Protein AF-A0A6P0I608-F1 (afdb_monomer)

Solvent-accessible surface area (backbone atoms only — not comparable to full-atom values): 18504 Å² total; per-residue (Å²): 140,80,89,83,65,89,73,47,68,44,79,47,72,46,40,64,56,46,71,62,44,52,50,49,56,51,50,53,40,54,50,53,18,64,78,67,73,33,90,82,54,57,59,64,35,34,40,32,45,15,38,64,68,19,45,51,39,48,74,73,52,77,66,60,69,58,63,39,43,78,67,68,42,55,74,86,24,50,45,80,41,77,28,54,62,78,62,50,58,62,58,57,37,54,51,49,46,50,52,44,47,59,76,37,92,56,87,66,81,95,62,54,58,68,57,49,52,49,49,52,48,49,56,50,66,76,40,60,85,80,54,70,60,64,65,59,57,46,52,53,52,49,48,41,48,51,46,46,46,49,67,76,53,59,54,93,88,53,84,66,52,74,66,53,51,51,50,41,36,39,49,32,38,52,52,50,49,52,50,49,54,51,51,49,63,56,47,59,72,44,37,44,101,84,56,44,75,58,47,72,41,76,49,70,84,76,66,77,82,55,84,54,64,28,34,36,37,38,36,53,45,62,54,64,58,62,49,49,63,26,57,79,68,74,36,68,66,54,36,51,50,54,54,47,49,49,48,53,46,47,55,49,46,53,51,50,50,29,65,75,63,74,33,86,76,28,55,75,48,75,54,78,62,36,36,35,31,49,40,54,69,49,71,66,60,56,51,48,48,34,48,54,44,25,75,70,70,74,34,45,30,27,32,6,21,12,79,42,71,70,27,15,56,48,15,40,52,50,33,48,64,72,73,36,60,40,80,30,37,25,42,77,54,132

pLDDT: mean 72.8, std 17.32, range [24.8, 97.88]

Radius of gyration: 24.21 Å; Cα contacts (8 Å, |Δi|>4): 454; chains: 1; bounding box: 60×47×61 Å

Structure (mmCIF, N/CA/C/O backbone):
data_AF-A0A6P0I608-F1
#
_entry.id   AF-A0A6P0I608-F1
#
loop_
_atom_site.group_PDB
_atom_site.id
_atom_site.type_symbol
_atom_site.label_atom_id
_atom_site.label_alt_id
_atom_site.label_comp_id
_atom_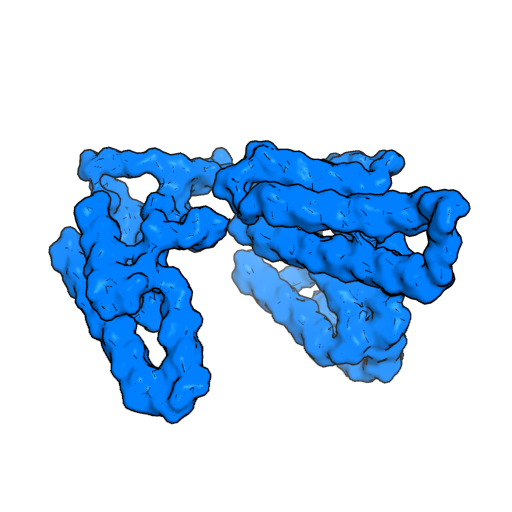site.label_asym_id
_atom_site.label_entity_id
_atom_site.label_seq_id
_atom_site.pdbx_PDB_ins_code
_atom_site.Cartn_x
_atom_site.Cartn_y
_atom_site.Cartn_z
_atom_site.occupancy
_atom_site.B_iso_or_equiv
_atom_site.auth_seq_id
_atom_site.auth_comp_id
_atom_site.auth_asym_id
_atom_site.auth_atom_id
_atom_site.pdbx_PDB_model_num
ATOM 1 N N . MET A 1 1 ? -30.698 -7.647 -21.474 1.00 40.22 1 MET A N 1
ATOM 2 C CA . MET A 1 1 ? -29.680 -8.344 -22.286 1.00 40.22 1 MET A CA 1
ATOM 3 C C . MET A 1 1 ? -28.868 -7.285 -23.012 1.00 40.22 1 MET A C 1
ATOM 5 O O . MET A 1 1 ? -29.417 -6.627 -23.881 1.00 40.22 1 MET A O 1
ATOM 9 N N . ASN A 1 2 ? -27.614 -7.055 -22.615 1.00 24.80 2 ASN A N 1
ATOM 10 C CA . ASN A 1 2 ? -26.633 -6.449 -23.512 1.00 24.80 2 ASN A CA 1
ATOM 11 C C . ASN A 1 2 ? -25.251 -7.025 -23.186 1.00 24.80 2 ASN A C 1
ATOM 13 O O . ASN A 1 2 ? -24.744 -6.886 -22.078 1.00 24.80 2 ASN A O 1
ATOM 17 N N . ILE A 1 3 ? -24.727 -7.778 -24.146 1.00 27.55 3 ILE A N 1
ATOM 18 C CA . ILE A 1 3 ? -23.617 -8.734 -24.034 1.00 27.55 3 ILE A CA 1
ATOM 19 C C . ILE A 1 3 ? -22.300 -8.037 -24.431 1.00 27.55 3 ILE A C 1
ATOM 21 O O . ILE A 1 3 ? -21.332 -8.668 -24.837 1.00 27.55 3 ILE A O 1
ATOM 25 N N . TYR A 1 4 ? -22.216 -6.715 -24.254 1.00 32.38 4 TYR A N 1
ATOM 26 C CA . TYR A 1 4 ? -20.963 -5.965 -24.383 1.00 32.38 4 TYR A CA 1
ATOM 27 C C . TYR A 1 4 ? -20.135 -6.083 -23.095 1.00 32.38 4 TYR A C 1
ATOM 29 O O . TYR A 1 4 ? -20.016 -5.181 -22.275 1.00 32.38 4 TYR A O 1
ATOM 37 N N . GLN A 1 5 ? -19.644 -7.313 -22.945 1.00 39.53 5 GLN A N 1
ATOM 38 C CA . GLN A 1 5 ? -18.495 -7.823 -22.205 1.00 39.53 5 GLN A CA 1
ATOM 39 C C . GLN A 1 5 ? -17.585 -6.776 -21.544 1.00 39.53 5 GLN A C 1
ATOM 41 O O . GLN A 1 5 ? -16.879 -6.030 -22.220 1.00 39.53 5 GLN A O 1
ATOM 46 N N . LYS A 1 6 ? -17.492 -6.862 -20.209 1.00 46.22 6 LYS A N 1
ATOM 47 C CA . LYS A 1 6 ? -16.345 -6.421 -19.400 1.00 46.22 6 LYS A CA 1
ATOM 48 C C . LYS A 1 6 ? -15.048 -6.944 -20.037 1.00 46.22 6 LYS A C 1
ATOM 50 O O . LYS A 1 6 ? -14.710 -8.114 -19.870 1.00 46.22 6 LYS A O 1
ATOM 55 N N . SER A 1 7 ? -14.353 -6.128 -20.828 1.00 50.75 7 SER A N 1
ATOM 56 C CA . SER A 1 7 ? -13.124 -6.559 -21.497 1.00 50.75 7 SER A CA 1
ATOM 57 C C . SER A 1 7 ? -11.924 -6.294 -20.598 1.00 50.75 7 SER A C 1
ATOM 59 O O . SER A 1 7 ? -11.357 -5.204 -20.617 1.00 50.75 7 SER A O 1
ATOM 61 N N . PHE A 1 8 ? -11.525 -7.293 -19.817 1.00 60.47 8 PHE A N 1
ATOM 62 C CA . PHE A 1 8 ? -10.266 -7.230 -19.086 1.00 60.47 8 PHE A CA 1
ATOM 63 C C . PHE A 1 8 ? -9.109 -7.388 -20.075 1.00 60.47 8 PHE A C 1
ATOM 65 O O . PHE A 1 8 ? -9.076 -8.347 -20.857 1.00 60.47 8 PHE A O 1
ATOM 72 N N . LYS A 1 9 ? -8.175 -6.435 -20.045 1.00 66.31 9 LYS A N 1
ATOM 73 C CA . LYS A 1 9 ? -6.897 -6.505 -20.754 1.00 66.31 9 LYS A CA 1
ATOM 74 C C . LYS A 1 9 ? -5.783 -6.639 -19.724 1.00 66.31 9 LYS A C 1
ATOM 76 O O . LYS A 1 9 ? -5.773 -5.898 -18.746 1.00 66.31 9 LYS A O 1
ATOM 81 N N . LEU A 1 10 ? -4.868 -7.575 -19.942 1.00 60.06 10 LEU A N 1
ATOM 82 C CA . LEU A 1 10 ? -3.669 -7.735 -19.123 1.00 60.06 10 LEU A CA 1
ATOM 83 C C . LEU A 1 10 ? -2.473 -7.176 -19.888 1.00 60.06 10 LEU A C 1
ATOM 85 O O . LEU A 1 10 ? -2.366 -7.388 -21.093 1.00 60.06 10 LEU A O 1
ATOM 89 N N . ILE A 1 11 ? -1.579 -6.477 -19.196 1.00 60.97 11 ILE A N 1
ATOM 90 C CA . ILE A 1 11 ? -0.338 -5.953 -19.768 1.00 60.97 11 ILE A CA 1
ATOM 91 C C . ILE A 1 11 ? 0.809 -6.436 -18.899 1.00 60.97 11 ILE A C 1
ATOM 93 O O . ILE A 1 11 ? 0.772 -6.267 -17.680 1.00 60.97 11 ILE A O 1
ATOM 97 N N . LEU A 1 12 ? 1.827 -7.022 -19.518 1.00 58.94 12 LEU A N 1
ATOM 98 C CA . LEU A 1 12 ? 3.027 -7.456 -18.818 1.00 58.94 12 LEU A CA 1
ATOM 99 C C . LEU A 1 12 ? 4.276 -7.333 -19.692 1.00 58.94 12 LEU A C 1
ATOM 101 O O . LEU A 1 12 ? 4.210 -7.331 -20.922 1.00 58.94 12 LEU A O 1
ATOM 105 N N . ALA A 1 13 ? 5.430 -7.259 -19.032 1.00 54.50 13 ALA A N 1
ATOM 106 C CA . ALA A 1 13 ? 6.712 -7.423 -19.700 1.00 54.50 13 ALA A CA 1
ATOM 107 C C . ALA A 1 13 ? 6.958 -8.892 -20.041 1.00 54.50 13 ALA A C 1
ATOM 109 O O . ALA A 1 13 ? 6.686 -9.793 -19.244 1.00 54.50 13 ALA A O 1
ATOM 110 N N . GLY A 1 14 ? 7.545 -9.099 -21.213 1.00 62.94 14 GLY A N 1
ATOM 111 C CA . GLY A 1 14 ? 8.200 -10.338 -21.574 1.00 62.94 14 GLY A CA 1
ATOM 112 C C . GLY A 1 14 ? 9.379 -10.612 -20.643 1.00 62.94 14 GLY A C 1
ATOM 113 O O . GLY A 1 14 ? 10.070 -9.698 -20.192 1.00 62.94 14 GLY A O 1
ATOM 114 N N . ASN A 1 15 ? 9.609 -11.887 -20.351 1.00 63.31 15 ASN A N 1
ATOM 115 C CA . ASN A 1 15 ? 10.751 -12.354 -19.573 1.00 63.31 15 ASN A CA 1
ATOM 116 C C . ASN A 1 15 ? 11.488 -13.444 -20.364 1.00 63.31 15 ASN A C 1
ATOM 118 O O . ASN A 1 15 ? 10.874 -14.127 -21.182 1.00 63.31 15 ASN A O 1
ATOM 122 N N . THR A 1 16 ? 12.793 -13.605 -20.160 1.00 67.12 16 THR A N 1
ATOM 123 C CA . THR A 1 16 ? 13.544 -14.767 -20.669 1.00 67.12 16 THR A CA 1
ATOM 124 C C . THR A 1 16 ? 13.294 -16.010 -19.807 1.00 67.12 16 THR A C 1
ATOM 126 O O . THR A 1 16 ? 13.392 -17.132 -20.296 1.00 67.12 16 THR A O 1
ATOM 129 N N . ASN A 1 17 ? 12.882 -15.830 -18.547 1.00 73.12 17 ASN A N 1
ATOM 130 C CA . ASN A 1 17 ? 12.341 -16.883 -17.692 1.00 73.12 17 ASN A CA 1
ATOM 131 C C . ASN A 1 17 ? 10.850 -17.114 -18.009 1.00 73.12 17 ASN A C 1
ATOM 133 O O . ASN A 1 17 ? 9.960 -16.488 -17.425 1.00 73.12 17 ASN A O 1
ATOM 137 N N . ILE A 1 18 ? 10.586 -18.016 -18.957 1.00 82.62 18 ILE A N 1
ATOM 138 C CA . ILE A 1 18 ? 9.234 -18.316 -19.451 1.00 82.62 18 ILE A CA 1
ATOM 139 C C . ILE A 1 18 ? 8.297 -18.855 -18.362 1.00 82.62 18 ILE A C 1
ATOM 141 O O . ILE A 1 18 ? 7.192 -18.321 -18.251 1.00 82.62 18 ILE A O 1
ATOM 145 N N . PRO A 1 19 ? 8.696 -19.813 -17.500 1.00 74.25 19 PRO A N 1
ATOM 146 C CA . PRO A 1 19 ? 7.838 -20.267 -16.405 1.00 74.25 19 PRO A CA 1
ATOM 147 C C . PRO A 1 19 ? 7.339 -19.129 -15.506 1.00 74.25 19 PRO A C 1
ATOM 149 O O . PRO A 1 19 ? 6.154 -19.079 -15.179 1.00 74.25 19 PRO A O 1
ATOM 152 N N . ALA A 1 20 ? 8.207 -18.175 -15.152 1.00 65.19 20 ALA A N 1
ATOM 153 C CA . ALA A 1 20 ? 7.821 -17.035 -14.319 1.00 65.19 20 ALA A CA 1
ATOM 154 C C . ALA A 1 20 ? 6.787 -16.131 -15.012 1.00 65.19 20 ALA A C 1
ATOM 156 O O . ALA A 1 20 ? 5.799 -15.729 -14.396 1.00 65.19 20 ALA A O 1
ATOM 157 N N . MET A 1 21 ? 6.981 -15.848 -16.302 1.00 75.56 21 MET A N 1
ATOM 158 C CA . MET A 1 21 ? 6.047 -15.047 -17.098 1.00 75.56 21 MET A CA 1
ATOM 159 C C . MET A 1 21 ? 4.672 -15.718 -17.216 1.00 75.56 21 MET A C 1
ATOM 161 O O . MET A 1 21 ? 3.644 -15.072 -17.029 1.00 75.56 21 MET A O 1
ATOM 165 N N . ILE A 1 22 ? 4.644 -17.024 -17.476 1.00 81.69 22 ILE A N 1
ATOM 166 C CA . ILE A 1 22 ? 3.405 -17.800 -17.606 1.00 81.69 22 ILE A CA 1
ATOM 167 C C . ILE A 1 22 ? 2.660 -17.875 -16.274 1.00 81.69 22 ILE A C 1
ATOM 169 O O . ILE A 1 22 ? 1.452 -17.638 -16.229 1.00 81.69 22 ILE A O 1
ATOM 173 N N . ASN A 1 23 ? 3.383 -18.099 -15.176 1.00 73.38 23 ASN A N 1
ATOM 174 C CA . ASN A 1 23 ? 2.807 -18.078 -13.836 1.00 73.38 23 ASN A CA 1
ATOM 175 C C . ASN A 1 23 ? 2.220 -16.708 -13.480 1.00 73.38 23 ASN A C 1
ATOM 177 O O . ASN A 1 23 ? 1.189 -16.655 -12.815 1.00 73.38 23 ASN A O 1
ATOM 181 N N . ALA A 1 24 ? 2.809 -15.606 -13.953 1.00 67.81 24 ALA A N 1
ATOM 182 C CA . ALA A 1 24 ? 2.242 -14.274 -13.754 1.00 67.81 24 ALA A CA 1
ATOM 183 C C . ALA A 1 24 ? 0.897 -14.100 -14.484 1.00 67.81 24 ALA A C 1
ATOM 185 O O . ALA A 1 24 ? -0.051 -13.573 -13.901 1.00 67.81 24 ALA A O 1
ATOM 186 N N . ILE A 1 25 ? 0.775 -14.590 -15.725 1.00 77.00 25 ILE A N 1
ATOM 187 C CA . ILE A 1 25 ? -0.488 -14.553 -16.488 1.00 77.00 25 ILE A CA 1
ATOM 188 C C . ILE A 1 25 ? -1.558 -15.419 -15.803 1.00 77.00 25 ILE A C 1
ATOM 190 O O . ILE A 1 25 ? -2.704 -14.989 -15.636 1.00 77.00 25 ILE A O 1
ATOM 194 N N . ILE A 1 26 ? -1.187 -16.629 -15.373 1.00 79.44 26 ILE A N 1
ATOM 195 C CA . ILE A 1 26 ? -2.082 -17.545 -14.652 1.00 79.44 26 ILE A CA 1
ATOM 196 C C . ILE A 1 26 ? -2.523 -16.920 -13.325 1.00 79.44 26 ILE A C 1
ATOM 198 O O . ILE A 1 26 ? -3.720 -16.857 -13.047 1.00 79.44 26 ILE A O 1
ATOM 202 N N . GLY A 1 27 ? -1.582 -16.399 -12.537 1.00 69.38 27 GLY A N 1
ATOM 203 C CA . GLY A 1 27 ? -1.850 -15.758 -11.252 1.00 69.38 27 GLY A CA 1
ATOM 204 C C . GLY A 1 27 ? -2.790 -14.563 -11.386 1.00 69.38 27 GLY A C 1
ATOM 205 O O . GLY A 1 27 ? -3.783 -14.483 -10.666 1.00 69.38 27 GLY A O 1
ATOM 206 N N . ALA A 1 28 ? -2.550 -13.689 -12.368 1.00 68.12 28 ALA A N 1
ATOM 207 C CA . ALA A 1 28 ? -3.442 -12.570 -12.670 1.00 68.12 28 ALA A CA 1
ATOM 208 C C . ALA A 1 28 ? -4.854 -13.041 -13.062 1.00 68.12 28 ALA A C 1
ATOM 210 O O . ALA A 1 28 ? -5.846 -12.436 -12.660 1.00 68.12 28 ALA A O 1
ATOM 211 N N . THR A 1 29 ? -4.959 -14.143 -13.812 1.00 77.12 29 THR A N 1
ATOM 212 C CA . THR A 1 29 ? -6.249 -14.721 -14.218 1.00 77.12 29 THR A CA 1
ATOM 213 C C . THR A 1 29 ? -7.006 -15.288 -13.018 1.00 77.12 29 THR A C 1
ATOM 215 O O . THR A 1 29 ? -8.191 -15.008 -12.856 1.00 77.12 29 THR A O 1
ATOM 218 N N . ILE A 1 30 ? -6.335 -16.047 -12.145 1.00 75.44 30 ILE A N 1
ATOM 219 C CA . ILE A 1 30 ? -6.932 -16.592 -10.916 1.00 75.44 30 ILE A CA 1
ATOM 220 C C . ILE A 1 30 ? -7.409 -15.457 -10.008 1.00 75.44 30 ILE A C 1
ATOM 222 O O . ILE A 1 30 ? -8.543 -15.491 -9.532 1.00 75.44 30 ILE A O 1
ATOM 226 N N . GLN A 1 31 ? -6.578 -14.430 -9.816 1.00 71.69 31 GLN A N 1
ATOM 227 C CA . GLN A 1 31 ? -6.938 -13.275 -9.000 1.00 71.69 31 GLN A CA 1
ATOM 228 C C . GLN A 1 31 ? -8.181 -12.570 -9.557 1.00 71.69 31 GLN A C 1
ATOM 230 O O . GLN A 1 31 ? -9.147 -12.368 -8.828 1.00 71.69 31 GLN A O 1
ATOM 235 N N . ALA A 1 32 ? -8.222 -12.306 -10.866 1.00 68.12 32 ALA A N 1
ATOM 236 C CA . ALA A 1 32 ? -9.371 -11.665 -11.499 1.00 68.12 32 ALA A CA 1
ATOM 237 C C . ALA A 1 32 ? -10.666 -12.494 -11.368 1.00 68.12 32 ALA A C 1
ATOM 239 O O . ALA A 1 32 ? -11.748 -11.935 -11.174 1.00 68.12 32 ALA A O 1
ATOM 240 N N . ARG A 1 33 ? -10.585 -13.831 -11.434 1.00 83.31 33 ARG A N 1
ATOM 241 C CA . ARG A 1 33 ? -11.735 -14.724 -11.188 1.00 83.31 33 ARG A CA 1
ATOM 242 C C . ARG A 1 33 ? -12.240 -14.625 -9.756 1.00 83.31 33 ARG A C 1
ATOM 244 O O . ARG A 1 33 ? -13.451 -14.565 -9.550 1.00 83.31 33 ARG A O 1
ATOM 251 N N . ASN A 1 34 ? -11.323 -14.588 -8.790 1.00 69.88 34 ASN A N 1
ATOM 252 C CA . ASN A 1 34 ? -11.654 -14.458 -7.373 1.00 69.88 34 ASN A CA 1
ATOM 253 C C . ASN A 1 34 ? -12.326 -13.111 -7.086 1.00 69.88 34 ASN A C 1
ATOM 255 O O . ASN A 1 34 ? -13.400 -13.081 -6.485 1.00 69.88 34 ASN A O 1
ATOM 259 N N . ASP A 1 35 ? -11.752 -12.019 -7.594 1.00 68.69 35 ASP A N 1
ATOM 260 C CA . ASP A 1 35 ? -12.258 -10.658 -7.384 1.00 68.69 35 ASP A CA 1
ATOM 261 C C . ASP A 1 35 ? -13.659 -10.469 -7.981 1.00 68.69 35 ASP A C 1
ATOM 263 O O . ASP A 1 35 ? -14.520 -9.807 -7.401 1.00 68.69 35 ASP A O 1
ATOM 267 N N . THR A 1 36 ? -13.919 -11.092 -9.133 1.00 70.75 36 THR A N 1
ATOM 268 C CA . THR A 1 36 ? -15.195 -10.961 -9.856 1.00 70.75 36 THR A CA 1
ATOM 269 C C . THR A 1 36 ? -16.213 -12.055 -9.540 1.00 70.75 36 THR A C 1
ATOM 271 O O . THR A 1 36 ? -17.349 -11.974 -10.012 1.00 70.75 36 THR A O 1
ATOM 274 N N . LYS A 1 37 ? -15.826 -13.078 -8.767 1.00 79.19 37 LYS A N 1
ATOM 275 C CA . LYS A 1 37 ? -16.604 -14.308 -8.529 1.00 79.19 37 LYS A CA 1
ATOM 276 C C . LYS A 1 37 ? -17.073 -14.987 -9.824 1.00 79.19 37 LYS A C 1
ATOM 278 O O . LYS A 1 37 ? -18.149 -15.580 -9.866 1.00 79.19 37 LYS A O 1
ATOM 283 N N . ASN A 1 38 ? -16.275 -14.892 -10.885 1.00 78.25 38 ASN A N 1
ATOM 284 C CA . ASN A 1 38 ? -16.560 -15.507 -12.177 1.00 78.25 38 ASN A CA 1
ATOM 285 C C . ASN A 1 38 ? -15.437 -16.481 -12.539 1.00 78.25 38 ASN A C 1
ATOM 287 O O . ASN A 1 38 ? -14.373 -16.063 -12.983 1.00 78.25 38 ASN A O 1
ATOM 291 N N . SER A 1 39 ? -15.691 -17.781 -12.385 1.00 80.81 39 SER A N 1
ATOM 292 C CA . SER A 1 39 ? -14.724 -18.855 -12.651 1.00 80.81 39 SER A CA 1
ATOM 293 C C . SER A 1 39 ? -14.308 -18.982 -14.117 1.00 80.81 39 SER A C 1
ATOM 295 O O . SER A 1 39 ? -13.258 -19.553 -14.401 1.00 80.81 39 SER A 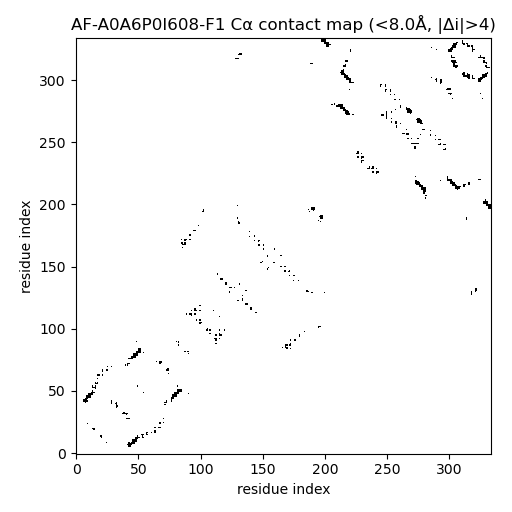O 1
ATOM 297 N N . ASP A 1 40 ? -15.105 -18.450 -15.044 1.00 79.81 40 ASP A N 1
ATOM 298 C CA . ASP A 1 40 ? -14.854 -18.520 -16.486 1.00 79.81 40 ASP A CA 1
ATOM 299 C C . ASP A 1 40 ? -14.227 -17.241 -17.043 1.00 79.81 40 ASP A C 1
ATOM 301 O O . ASP A 1 40 ? -13.981 -17.133 -18.246 1.00 79.81 40 ASP A O 1
ATOM 305 N N . LEU A 1 41 ? -13.937 -16.264 -16.179 1.00 79.50 41 LEU A N 1
ATOM 306 C CA . LEU A 1 41 ? -13.309 -15.027 -16.602 1.00 79.50 41 LEU A CA 1
ATOM 307 C C . LEU A 1 41 ? -11.914 -15.300 -17.182 1.00 79.50 41 LEU A C 1
ATOM 309 O O . LEU A 1 41 ? -11.109 -16.048 -16.619 1.00 79.50 41 LEU A O 1
ATOM 313 N N . THR A 1 42 ? -11.651 -14.684 -18.330 1.00 76.75 42 THR A N 1
ATOM 314 C CA . THR A 1 42 ? -10.368 -14.702 -19.030 1.00 76.75 42 THR A CA 1
ATOM 315 C C . THR A 1 42 ? -10.117 -13.321 -19.626 1.00 76.75 42 THR A C 1
ATOM 317 O O . THR A 1 42 ? -11.059 -12.560 -19.879 1.00 76.75 42 THR A O 1
ATOM 320 N N . PHE A 1 43 ? -8.851 -12.974 -19.832 1.00 73.69 43 PHE A N 1
ATOM 321 C CA . PHE A 1 43 ? -8.494 -11.716 -20.472 1.00 73.69 43 PHE A CA 1
ATOM 322 C C . PHE A 1 43 ? -8.806 -11.795 -21.966 1.00 73.69 43 PHE A C 1
ATOM 324 O O . PHE A 1 43 ? -8.426 -12.746 -22.651 1.00 73.69 43 PHE A O 1
ATOM 331 N N . ARG A 1 44 ? -9.482 -10.769 -22.492 1.00 71.25 44 ARG A N 1
ATOM 332 C CA . ARG A 1 44 ? -9.775 -10.682 -23.930 1.00 71.25 44 ARG A CA 1
ATOM 333 C C . ARG A 1 44 ? -8.493 -10.482 -24.735 1.00 71.25 44 ARG A C 1
ATOM 335 O O . ARG A 1 44 ? -8.384 -10.990 -25.844 1.00 71.25 44 ARG A O 1
ATOM 342 N N . GLN A 1 45 ? -7.556 -9.722 -24.173 1.00 72.25 45 GLN A N 1
ATOM 343 C CA . GLN A 1 45 ? -6.224 -9.497 -24.721 1.00 72.25 45 GLN A CA 1
ATOM 344 C C . GLN A 1 45 ? -5.205 -9.493 -23.583 1.00 72.25 45 GLN A C 1
ATOM 346 O O . GLN A 1 45 ? -5.419 -8.859 -22.549 1.00 72.25 45 GLN A O 1
ATOM 351 N N . VAL A 1 46 ? -4.093 -10.183 -23.791 1.00 74.00 46 VAL A N 1
ATOM 352 C CA . VAL A 1 46 ? -2.916 -10.161 -22.929 1.00 74.00 46 VAL A CA 1
ATOM 353 C C . VAL A 1 46 ? -1.778 -9.596 -23.764 1.00 74.00 46 VAL A C 1
ATOM 355 O O . VAL A 1 46 ? -1.246 -10.272 -24.639 1.00 74.00 46 VAL A O 1
ATOM 358 N N . HIS A 1 47 ? -1.440 -8.337 -23.533 1.00 70.44 47 HIS A N 1
ATOM 359 C CA . HIS A 1 47 ? -0.364 -7.651 -24.229 1.00 70.44 47 HIS A CA 1
ATOM 360 C C . HIS A 1 47 ? 0.965 -7.966 -23.543 1.00 70.44 47 HIS A C 1
ATOM 362 O O . HIS A 1 47 ? 1.163 -7.610 -22.378 1.00 70.44 47 HIS A O 1
ATOM 368 N N . ILE A 1 48 ? 1.864 -8.638 -24.263 1.00 69.38 48 ILE A N 1
ATOM 369 C CA . ILE A 1 48 ? 3.182 -9.034 -23.761 1.00 69.38 48 ILE A CA 1
ATOM 370 C C . ILE A 1 48 ? 4.253 -8.286 -24.543 1.00 69.38 48 ILE A C 1
ATOM 372 O O . ILE A 1 48 ? 4.390 -8.474 -25.751 1.00 69.38 48 ILE A O 1
ATOM 376 N N . PHE A 1 49 ? 5.019 -7.449 -23.849 1.00 62.31 49 PHE A N 1
ATOM 377 C CA . PHE A 1 49 ? 6.074 -6.636 -24.452 1.00 62.31 49 PHE A CA 1
ATOM 378 C C . PHE A 1 49 ? 7.422 -7.341 -24.350 1.00 62.31 49 PHE A C 1
ATOM 380 O O . PHE A 1 49 ? 8.035 -7.376 -23.285 1.00 62.31 49 PHE A O 1
ATOM 387 N N . HIS A 1 50 ? 7.879 -7.922 -25.453 1.00 65.44 50 HIS A N 1
ATOM 388 C CA . HIS A 1 50 ? 9.103 -8.709 -25.522 1.00 65.44 50 HIS A CA 1
ATOM 389 C C . HIS A 1 50 ? 10.295 -7.882 -26.019 1.00 65.44 50 HIS A C 1
ATOM 391 O O . HIS A 1 50 ? 10.170 -7.125 -26.982 1.00 65.44 50 HIS A O 1
ATOM 397 N N . SER A 1 51 ? 11.472 -8.124 -25.429 1.00 60.69 51 SER A N 1
ATOM 398 C CA . SER A 1 51 ? 12.737 -8.005 -26.166 1.00 60.69 51 SER A CA 1
ATOM 399 C C . SER A 1 51 ? 12.841 -9.124 -27.204 1.00 60.69 51 SER A C 1
ATOM 401 O O . SER A 1 51 ? 12.217 -10.173 -27.029 1.00 60.69 51 SER A O 1
ATOM 403 N N . GLU A 1 52 ? 13.673 -8.967 -28.237 1.00 64.50 52 GLU A N 1
ATOM 404 C CA . GLU A 1 52 ? 13.934 -10.059 -29.194 1.00 64.50 52 GLU A CA 1
ATOM 405 C C . GLU A 1 52 ? 14.368 -11.347 -28.474 1.00 64.50 52 GLU A C 1
ATOM 407 O O . GLU A 1 52 ? 13.830 -12.419 -28.740 1.00 64.50 52 GLU A O 1
ATOM 412 N N . GLN A 1 53 ? 15.239 -11.224 -27.467 1.00 64.38 53 GLN A N 1
ATOM 413 C CA . GLN A 1 53 ? 15.694 -12.343 -26.634 1.00 64.38 53 GLN A CA 1
ATOM 414 C C . GLN A 1 53 ? 14.556 -12.990 -25.828 1.00 64.38 53 GLN A C 1
ATOM 416 O O . GLN A 1 53 ? 14.504 -14.211 -25.704 1.00 64.38 53 GLN A O 1
ATOM 421 N N . SER A 1 54 ? 13.629 -12.197 -25.280 1.00 72.75 54 SER A N 1
ATOM 422 C CA . SER A 1 54 ? 12.477 -12.717 -24.532 1.00 72.75 54 SER A CA 1
ATOM 423 C C . SER A 1 54 ? 11.478 -13.420 -25.444 1.00 72.75 54 SER A C 1
ATOM 425 O O . SER A 1 54 ? 10.955 -14.468 -25.064 1.00 72.75 54 SER A O 1
ATOM 427 N N . LEU A 1 55 ? 11.216 -12.883 -26.641 1.00 80.69 55 LEU A N 1
ATOM 428 C CA . LEU A 1 55 ? 10.359 -13.577 -27.598 1.00 80.69 55 LEU A CA 1
ATOM 429 C C . LEU A 1 55 ? 11.028 -14.874 -28.055 1.00 80.69 55 LEU A C 1
ATOM 431 O O . LEU A 1 55 ? 10.370 -15.907 -28.091 1.00 80.69 55 LEU A O 1
ATOM 435 N N . GLN A 1 56 ? 12.327 -14.839 -28.357 1.00 80.25 56 GLN A N 1
ATOM 436 C CA . GLN A 1 56 ? 13.076 -16.026 -28.757 1.00 80.25 56 GLN A CA 1
ATOM 437 C C . GLN A 1 56 ? 13.064 -17.101 -27.664 1.00 80.25 56 GLN A C 1
ATOM 439 O O . GLN A 1 56 ? 12.854 -18.276 -27.957 1.00 80.25 56 GLN A O 1
ATOM 444 N N . ALA A 1 57 ? 13.226 -16.718 -26.396 1.00 78.75 57 ALA A N 1
ATOM 445 C CA . ALA A 1 57 ? 13.076 -17.631 -25.266 1.00 78.75 57 ALA A CA 1
ATOM 446 C C . ALA A 1 57 ? 11.660 -18.234 -25.193 1.00 78.75 57 ALA A C 1
ATOM 448 O O . ALA A 1 57 ? 11.510 -19.420 -24.912 1.00 78.75 57 ALA A O 1
ATOM 449 N N . LEU A 1 58 ? 10.613 -17.452 -25.484 1.00 84.56 58 LEU A N 1
ATOM 450 C CA . LEU A 1 58 ? 9.231 -17.940 -25.484 1.00 84.56 58 LEU A CA 1
ATOM 451 C C . LEU A 1 58 ? 8.956 -18.905 -26.642 1.00 84.56 58 LEU A C 1
ATOM 453 O O . LEU A 1 58 ? 8.316 -19.935 -26.439 1.00 84.56 58 LEU A O 1
ATOM 457 N N . THR A 1 59 ? 9.431 -18.589 -27.848 1.00 85.38 59 THR A N 1
ATOM 458 C CA . THR A 1 59 ? 9.211 -19.418 -29.042 1.00 85.38 59 THR A CA 1
ATOM 459 C C . THR A 1 59 ? 10.010 -20.716 -29.005 1.00 85.38 59 THR A C 1
ATOM 461 O O . THR A 1 59 ? 9.577 -21.707 -29.585 1.00 85.38 59 THR A O 1
ATOM 464 N N . THR A 1 60 ? 11.146 -20.733 -28.306 1.00 85.69 60 THR A N 1
ATOM 465 C CA . THR A 1 60 ? 11.959 -21.943 -28.099 1.00 85.69 60 THR A CA 1
ATOM 466 C C . THR A 1 60 ? 11.520 -22.770 -26.890 1.00 85.69 60 THR A C 1
ATOM 468 O O . THR A 1 60 ? 11.895 -23.936 -26.776 1.00 85.69 60 THR A O 1
ATOM 471 N N . SER A 1 61 ? 10.711 -22.202 -25.993 1.00 84.56 61 SER A N 1
ATOM 472 C CA . SER A 1 61 ? 10.181 -22.903 -24.828 1.00 84.56 61 SER A CA 1
ATOM 473 C C . SER A 1 61 ? 8.996 -23.794 -25.202 1.00 84.56 61 SER A C 1
ATOM 475 O O . SER A 1 61 ? 8.092 -23.395 -25.935 1.00 84.56 61 SER A O 1
ATOM 477 N N . VAL A 1 62 ? 8.977 -25.007 -24.650 1.00 85.44 62 VAL A N 1
ATOM 478 C CA . VAL A 1 62 ? 7.902 -25.989 -24.833 1.00 85.44 62 VAL A CA 1
ATOM 479 C C . VAL A 1 62 ? 6.965 -26.022 -23.623 1.00 85.44 62 VAL A C 1
ATOM 481 O O . VAL A 1 62 ? 7.358 -25.700 -22.505 1.00 85.44 62 VAL A O 1
ATOM 484 N N . GLY A 1 63 ? 5.708 -26.415 -23.841 1.00 82.31 63 GLY A N 1
ATOM 485 C CA . GLY A 1 63 ? 4.740 -26.696 -22.770 1.00 82.31 63 GLY A CA 1
ATOM 486 C C . GLY A 1 63 ? 4.004 -25.484 -22.183 1.00 82.31 63 GLY A C 1
ATOM 487 O O . GLY A 1 63 ? 2.978 -25.652 -21.528 1.00 82.31 63 GLY A O 1
ATOM 488 N N . TRP A 1 64 ? 4.440 -24.249 -22.451 1.00 85.88 64 TRP A N 1
ATOM 489 C CA . TRP A 1 64 ? 3.761 -23.061 -21.912 1.00 85.88 64 TRP A CA 1
ATOM 490 C C . TRP A 1 64 ? 2.341 -22.861 -22.462 1.00 85.88 64 TRP A C 1
ATOM 492 O O . TRP A 1 64 ? 1.468 -22.375 -21.745 1.00 85.88 64 TRP A O 1
ATOM 502 N N . GLN A 1 65 ? 2.097 -23.252 -23.717 1.00 86.19 65 GLN A N 1
ATOM 503 C CA . GLN A 1 65 ? 0.778 -23.164 -24.353 1.00 86.19 65 GLN A CA 1
ATOM 504 C C . GLN A 1 65 ? -0.230 -24.096 -23.675 1.00 86.19 65 GLN A C 1
ATOM 506 O O . GLN A 1 65 ? -1.363 -23.702 -23.407 1.00 86.19 65 GLN A O 1
ATOM 511 N N . GLU A 1 66 ? 0.207 -25.310 -23.341 1.00 87.00 66 GLU A N 1
ATOM 512 C CA . GLU A 1 66 ? -0.592 -26.270 -22.584 1.00 87.00 66 GLU A CA 1
ATOM 513 C C . GLU A 1 66 ? -0.885 -25.726 -21.180 1.00 87.00 66 GLU A C 1
ATOM 515 O O . GLU A 1 66 ? -2.043 -25.691 -20.756 1.00 87.00 66 GLU A O 1
ATOM 520 N N . ALA A 1 67 ? 0.135 -25.178 -20.508 1.00 85.75 67 ALA A N 1
ATOM 521 C CA . ALA A 1 67 ? -0.003 -24.596 -19.178 1.00 85.75 67 ALA A CA 1
ATOM 522 C C . ALA A 1 67 ? -1.069 -23.489 -19.115 1.00 85.75 67 ALA A C 1
ATOM 524 O O . ALA A 1 67 ? -1.897 -23.507 -18.208 1.00 85.75 67 ALA A O 1
ATOM 525 N N . ILE A 1 68 ? -1.106 -22.557 -20.075 1.00 85.44 68 ILE A N 1
ATOM 526 C CA . ILE A 1 68 ? -2.131 -21.495 -20.101 1.00 85.44 68 ILE A CA 1
ATOM 527 C C . ILE A 1 68 ? -3.509 -22.012 -20.547 1.00 85.44 68 ILE A C 1
ATOM 529 O O . ILE A 1 68 ? -4.537 -21.524 -20.067 1.00 85.44 68 ILE A O 1
ATOM 533 N N . SER A 1 69 ? -3.551 -23.038 -21.404 1.00 85.62 69 SER A N 1
ATOM 534 C CA . SER A 1 69 ? -4.805 -23.633 -21.882 1.00 85.62 69 SER A CA 1
ATOM 535 C C . SER A 1 69 ? -5.596 -24.309 -20.759 1.00 85.62 69 SER A C 1
ATOM 537 O O . SER A 1 69 ? -6.820 -24.172 -20.709 1.00 85.62 69 SER A O 1
ATOM 539 N N . ASN A 1 70 ? -4.901 -24.907 -19.782 1.00 87.81 70 ASN A N 1
ATOM 540 C CA . ASN A 1 70 ? -5.502 -25.476 -18.569 1.00 87.81 70 ASN A CA 1
ATOM 541 C C . ASN A 1 70 ? -6.301 -24.440 -17.763 1.00 87.81 70 ASN A C 1
ATOM 543 O O . ASN A 1 70 ? -7.221 -24.787 -17.024 1.00 87.81 70 ASN A O 1
ATOM 547 N N . TYR A 1 71 ? -5.998 -23.155 -17.947 1.00 84.94 71 TYR A N 1
ATOM 548 C CA . TYR A 1 71 ? -6.706 -22.044 -17.324 1.00 84.94 71 TYR A CA 1
ATOM 549 C C . TYR A 1 71 ? -7.663 -21.329 -18.283 1.00 84.94 71 TYR A C 1
ATOM 551 O O . TYR A 1 71 ? -8.112 -20.233 -17.962 1.00 84.94 71 TYR A O 1
ATOM 559 N N . LYS A 1 72 ? -8.034 -21.920 -19.428 1.00 84.19 72 LYS A N 1
ATOM 560 C CA . LYS A 1 72 ? -8.903 -21.302 -20.455 1.00 84.19 72 LYS A CA 1
ATOM 561 C C . LYS A 1 72 ? -8.362 -19.956 -20.972 1.00 84.19 72 LYS A C 1
ATOM 563 O O . LYS A 1 72 ? -9.126 -19.047 -21.309 1.00 84.19 72 LYS A O 1
ATOM 568 N N . ILE A 1 73 ? -7.039 -19.803 -20.995 1.00 81.94 73 ILE A N 1
ATOM 569 C CA . ILE A 1 73 ? -6.362 -18.660 -21.608 1.00 81.94 73 ILE A CA 1
ATOM 570 C C . ILE A 1 73 ? -5.928 -19.112 -22.998 1.00 81.94 73 ILE A C 1
ATOM 572 O O . ILE A 1 73 ? -5.111 -20.021 -23.142 1.00 81.94 73 ILE A O 1
ATOM 576 N N . TYR A 1 74 ? -6.503 -18.500 -24.026 1.00 80.88 74 TYR A N 1
ATOM 577 C CA . TYR A 1 74 ? -6.210 -18.866 -25.405 1.00 80.88 74 TYR A CA 1
ATOM 578 C C . TYR A 1 74 ? -4.932 -18.175 -25.872 1.00 80.88 74 TYR A C 1
ATOM 580 O O . TYR A 1 74 ? -4.745 -16.982 -25.635 1.00 80.88 74 TYR A O 1
ATOM 588 N N . SER A 1 75 ? -4.074 -18.899 -26.589 1.00 72.25 75 SER A N 1
ATOM 589 C CA . SER A 1 75 ? -2.878 -18.323 -27.216 1.00 72.25 75 SER A CA 1
ATOM 590 C C . SER A 1 75 ? -3.229 -17.184 -28.178 1.00 72.25 75 SER A C 1
ATOM 592 O O . SER A 1 75 ? -2.500 -16.205 -28.260 1.00 72.25 75 SER A O 1
ATOM 594 N N . THR A 1 76 ? -4.395 -17.252 -28.827 1.00 74.06 76 THR A N 1
ATOM 595 C CA . THR A 1 76 ? -4.943 -16.185 -29.682 1.00 74.06 76 THR A CA 1
ATOM 596 C C . THR A 1 76 ? -5.313 -14.911 -28.923 1.00 74.06 76 THR A C 1
ATOM 598 O O . THR A 1 76 ? -5.490 -13.865 -29.540 1.00 74.06 76 THR A O 1
ATOM 601 N N . SER A 1 77 ? -5.459 -14.982 -27.597 1.00 70.12 77 SER A N 1
ATOM 602 C CA . SER A 1 77 ? -5.652 -13.807 -26.744 1.00 70.12 77 SER A CA 1
ATOM 603 C C . SER A 1 77 ? -4.327 -13.123 -26.404 1.00 70.12 77 SER A C 1
ATOM 605 O O . SER A 1 77 ? -4.349 -12.007 -25.886 1.00 70.12 77 SER A O 1
ATOM 607 N N . LEU A 1 78 ? -3.181 -13.763 -26.660 1.00 78.56 78 LEU A N 1
ATOM 608 C CA . LEU A 1 78 ? -1.871 -13.165 -26.439 1.00 78.56 78 LEU A CA 1
ATOM 609 C C . LEU A 1 78 ? -1.504 -12.285 -27.633 1.00 78.56 78 LEU A C 1
ATOM 611 O O . LEU A 1 78 ? -1.460 -12.731 -28.777 1.00 78.56 78 LEU A O 1
ATOM 615 N N . VAL A 1 79 ? -1.225 -11.019 -27.353 1.00 73.88 79 VAL A N 1
ATOM 616 C CA . VAL A 1 79 ? -0.732 -10.052 -28.327 1.00 73.88 79 VAL A CA 1
ATOM 617 C C . VAL A 1 79 ? 0.734 -9.813 -28.005 1.00 73.88 79 VAL A C 1
ATOM 619 O O . VAL A 1 79 ? 1.064 -9.176 -27.002 1.00 73.88 79 VAL A O 1
ATOM 622 N N . HIS A 1 80 ? 1.610 -10.374 -28.834 1.00 71.62 80 HIS A N 1
ATOM 623 C CA . HIS A 1 80 ? 3.052 -10.248 -28.672 1.00 71.62 80 HIS A CA 1
ATOM 624 C C . HIS A 1 80 ? 3.534 -8.965 -29.337 1.00 71.62 80 HIS A C 1
ATOM 626 O O . HIS A 1 80 ? 3.512 -8.833 -30.559 1.00 71.62 80 HIS A O 1
ATOM 632 N N . HIS A 1 81 ? 4.009 -8.043 -28.515 1.00 60.31 81 HIS A N 1
ATOM 633 C CA . HIS A 1 81 ? 4.627 -6.805 -28.950 1.00 60.31 81 HIS A CA 1
ATOM 634 C C . HIS A 1 81 ? 6.133 -6.985 -28.915 1.00 60.31 81 HIS A C 1
ATOM 636 O O . HIS A 1 81 ? 6.746 -6.963 -27.847 1.00 60.31 81 HIS A O 1
ATOM 642 N N . VAL A 1 82 ? 6.737 -7.212 -30.078 1.00 53.03 82 VAL A N 1
ATOM 643 C CA . VAL A 1 82 ? 8.194 -7.295 -30.194 1.00 53.03 82 VAL A CA 1
ATOM 644 C C . VAL A 1 82 ? 8.711 -5.891 -30.367 1.00 53.03 82 VAL A C 1
ATOM 646 O O . VAL A 1 82 ? 8.591 -5.294 -31.434 1.00 53.03 82 VAL A O 1
ATOM 649 N N . THR A 1 83 ? 9.279 -5.355 -29.299 1.00 50.41 83 THR A N 1
ATOM 650 C CA . THR A 1 83 ? 10.010 -4.103 -29.401 1.00 50.41 83 THR A CA 1
ATOM 651 C C . THR A 1 83 ? 11.480 -4.475 -29.441 1.00 50.41 83 THR A C 1
ATOM 653 O O . THR A 1 83 ? 11.979 -5.153 -28.538 1.00 50.41 83 THR A O 1
ATOM 656 N N . LYS A 1 84 ? 12.206 -4.021 -30.466 1.00 44.78 84 LYS A N 1
ATOM 657 C CA . LYS A 1 84 ? 13.650 -3.869 -30.312 1.00 44.78 84 LYS A CA 1
ATOM 658 C C . LYS A 1 84 ? 13.817 -2.914 -29.147 1.00 44.78 84 LYS A C 1
ATOM 660 O O . LYS A 1 84 ? 13.588 -1.723 -29.293 1.00 44.78 84 LYS A O 1
ATOM 665 N N . ILE A 1 85 ? 14.163 -3.430 -27.972 1.00 40.78 85 ILE A N 1
ATOM 666 C CA . ILE A 1 85 ? 14.451 -2.587 -26.800 1.00 40.78 85 ILE A CA 1
ATOM 667 C C . ILE A 1 85 ? 15.616 -1.619 -27.116 1.00 40.78 85 ILE A C 1
ATOM 669 O O . ILE A 1 85 ? 15.826 -0.634 -26.417 1.00 40.78 85 ILE A O 1
ATOM 673 N N . GLU A 1 86 ? 16.317 -1.870 -28.223 1.00 38.81 86 GLU A N 1
ATOM 674 C CA . GLU A 1 86 ? 17.354 -1.041 -28.826 1.00 38.81 86 GLU A CA 1
ATOM 675 C C . GLU A 1 86 ? 16.800 0.100 -29.725 1.00 38.81 86 GLU A C 1
ATOM 677 O O . GLU A 1 86 ? 17.435 1.150 -29.792 1.00 38.81 86 GLU A O 1
ATOM 682 N N . ASP A 1 87 ? 15.585 -0.020 -30.294 1.00 39.50 87 ASP A N 1
ATOM 683 C CA . ASP A 1 87 ? 14.867 1.027 -31.059 1.00 39.50 87 ASP A CA 1
ATOM 684 C C . ASP A 1 87 ? 13.649 1.562 -30.260 1.00 39.50 87 ASP A C 1
ATOM 686 O O . ASP A 1 87 ? 12.474 1.249 -30.467 1.00 39.50 87 ASP A O 1
ATOM 690 N N . SER A 1 88 ? 14.001 2.402 -29.295 1.00 48.94 88 SER A N 1
ATOM 691 C CA . SER A 1 88 ? 13.330 2.892 -28.080 1.00 48.94 88 SER A CA 1
ATOM 692 C C . SER A 1 88 ? 12.025 3.713 -28.136 1.00 48.94 88 SER A C 1
ATOM 694 O O . SER A 1 88 ? 11.604 4.197 -27.088 1.00 48.94 88 SER A O 1
ATOM 696 N N . ASN A 1 89 ? 11.324 3.892 -29.261 1.00 43.28 89 ASN A N 1
ATOM 697 C CA . ASN A 1 89 ? 10.162 4.818 -29.286 1.00 43.28 89 ASN A CA 1
ATOM 698 C C . ASN A 1 89 ? 8.777 4.149 -29.386 1.00 43.28 89 ASN A C 1
ATOM 700 O O . ASN A 1 89 ? 7.852 4.584 -28.702 1.00 43.28 89 ASN A O 1
ATOM 704 N N . ALA A 1 90 ? 8.618 3.077 -30.170 1.00 42.12 90 ALA A N 1
ATOM 705 C CA . ALA A 1 90 ? 7.294 2.512 -30.470 1.00 42.12 90 ALA A CA 1
ATOM 706 C C . ALA A 1 90 ? 6.658 1.762 -29.282 1.00 42.12 90 ALA A C 1
ATOM 708 O O . ALA A 1 90 ? 5.491 1.977 -28.966 1.00 42.12 90 ALA A O 1
ATOM 709 N N . GLY A 1 91 ? 7.429 0.932 -28.570 1.00 38.53 91 GLY A N 1
ATOM 710 C CA . GLY A 1 91 ? 6.902 0.142 -27.448 1.00 38.53 91 GLY A CA 1
ATOM 711 C C . GLY A 1 91 ? 6.515 0.990 -26.233 1.00 38.53 91 GLY A C 1
ATOM 712 O O . GLY A 1 91 ? 5.525 0.713 -25.564 1.00 38.53 91 GLY A O 1
ATOM 713 N N . VAL A 1 92 ? 7.251 2.071 -25.966 1.00 46.50 92 VAL A N 1
ATOM 714 C CA . VAL A 1 92 ? 6.937 2.999 -24.867 1.00 46.50 92 VAL A CA 1
ATOM 715 C C . VAL A 1 92 ? 5.708 3.848 -25.208 1.00 46.50 92 VAL A C 1
ATOM 717 O O . VAL A 1 92 ? 4.857 4.096 -24.353 1.00 46.50 92 VAL A O 1
ATOM 720 N N . GLU A 1 93 ? 5.581 4.253 -26.472 1.00 46.81 93 GLU A N 1
ATOM 721 C CA . GLU A 1 93 ? 4.414 4.963 -26.986 1.00 46.81 93 GLU A CA 1
ATOM 722 C C . GLU A 1 93 ? 3.144 4.107 -26.944 1.00 46.81 93 GLU A C 1
ATOM 724 O O . GLU A 1 93 ? 2.090 4.600 -26.545 1.00 46.81 93 GLU A O 1
ATOM 729 N N . GLU A 1 94 ? 3.246 2.819 -27.266 1.00 45.78 94 GLU A N 1
ATOM 730 C CA . GLU A 1 94 ? 2.123 1.886 -27.218 1.00 45.78 94 GLU A CA 1
ATOM 731 C C . GLU A 1 94 ? 1.648 1.616 -25.784 1.00 45.78 94 GLU A C 1
ATOM 733 O O . GLU A 1 94 ? 0.448 1.536 -25.530 1.00 45.78 94 GLU A O 1
ATOM 738 N N . VAL A 1 95 ? 2.552 1.592 -24.804 1.00 45.88 95 VAL A N 1
ATOM 739 C CA . VAL A 1 95 ? 2.150 1.446 -23.400 1.00 45.88 95 VAL A CA 1
ATOM 740 C C . VAL A 1 95 ? 1.582 2.750 -22.822 1.00 45.88 95 VAL A C 1
ATOM 742 O O . VAL A 1 95 ? 0.570 2.709 -22.121 1.00 45.88 95 VAL A O 1
ATOM 745 N N . ALA A 1 96 ? 2.143 3.916 -23.165 1.00 51.44 96 ALA A N 1
ATOM 746 C CA . ALA A 1 96 ? 1.557 5.213 -22.807 1.00 51.44 96 ALA A CA 1
ATOM 747 C C . ALA A 1 96 ? 0.159 5.399 -23.425 1.00 51.44 96 ALA A C 1
ATOM 749 O O . ALA A 1 96 ? -0.752 5.888 -22.758 1.00 51.44 96 ALA A O 1
ATOM 750 N N . ASN A 1 97 ? -0.033 4.939 -24.665 1.00 52.44 97 ASN A N 1
ATOM 751 C CA . ASN A 1 97 ? -1.336 4.858 -25.320 1.00 52.44 97 ASN A CA 1
ATOM 752 C C . ASN A 1 97 ? -2.313 4.004 -24.514 1.00 52.44 97 ASN A C 1
ATOM 754 O O . ASN A 1 97 ? -3.449 4.420 -24.299 1.00 52.44 97 ASN A O 1
ATOM 758 N N . ILE A 1 98 ? -1.888 2.840 -24.022 1.00 49.53 98 ILE A N 1
ATOM 759 C CA . ILE A 1 98 ? -2.772 1.975 -23.241 1.00 49.53 98 ILE A CA 1
ATOM 760 C C . ILE A 1 98 ? -3.142 2.622 -21.895 1.00 49.53 98 ILE A C 1
ATOM 762 O O . ILE A 1 98 ? -4.314 2.602 -21.531 1.00 49.53 98 ILE A O 1
ATOM 766 N N . ILE A 1 99 ? -2.201 3.261 -21.191 1.00 51.69 99 ILE A N 1
ATOM 767 C CA . ILE A 1 99 ? -2.481 4.000 -19.942 1.00 51.69 99 ILE A CA 1
ATOM 768 C C . ILE A 1 99 ? -3.475 5.133 -20.193 1.00 51.69 99 ILE A C 1
ATOM 770 O O . ILE A 1 99 ? -4.465 5.265 -19.475 1.00 51.69 99 ILE A O 1
ATOM 774 N N . LEU A 1 100 ? -3.241 5.932 -21.234 1.00 53.31 100 LEU A N 1
ATOM 775 C CA . LEU A 1 100 ? -4.130 7.028 -21.590 1.00 53.31 100 LEU A CA 1
ATOM 776 C C . LEU A 1 100 ? -5.516 6.513 -21.970 1.00 53.31 100 LEU A C 1
ATOM 778 O O . LEU A 1 100 ? -6.474 7.076 -21.465 1.00 53.31 100 LEU A O 1
ATOM 782 N N . THR A 1 101 ? -5.610 5.416 -22.733 1.00 50.66 101 THR A N 1
ATOM 783 C CA . THR A 1 101 ? -6.872 4.737 -23.097 1.00 50.66 101 THR A CA 1
ATOM 784 C C . THR A 1 101 ? -7.629 4.194 -21.880 1.00 50.66 101 THR A C 1
ATOM 786 O O . THR A 1 101 ? -8.857 4.183 -21.878 1.00 50.66 101 THR A O 1
ATOM 789 N N . ILE A 1 102 ? -6.917 3.716 -20.851 1.00 45.19 102 ILE A N 1
ATOM 790 C CA . ILE A 1 102 ? -7.514 3.209 -19.603 1.00 45.19 102 ILE A CA 1
ATOM 791 C C . ILE A 1 102 ? -8.092 4.360 -18.765 1.00 45.19 102 ILE A C 1
ATOM 793 O O . ILE A 1 102 ? -9.141 4.196 -18.152 1.00 45.19 102 ILE A O 1
ATOM 797 N N . ILE A 1 103 ? -7.434 5.524 -18.738 1.00 50.25 103 ILE A N 1
ATOM 798 C CA . ILE A 1 103 ? -7.794 6.634 -17.836 1.00 50.25 103 ILE A CA 1
ATOM 799 C C . ILE A 1 103 ? -8.806 7.603 -18.466 1.00 50.25 103 ILE A C 1
ATOM 801 O O . ILE A 1 103 ? -9.643 8.188 -17.777 1.00 50.25 103 ILE A O 1
ATOM 805 N N . LYS A 1 104 ? -8.752 7.783 -19.782 1.00 49.69 104 LYS A N 1
ATOM 806 C CA . LYS A 1 104 ? -9.722 8.536 -20.574 1.00 49.69 104 LYS A CA 1
ATOM 807 C C . LYS A 1 104 ? -9.871 7.790 -21.887 1.00 49.69 104 LYS A C 1
ATOM 809 O O . LYS A 1 104 ? -8.897 7.295 -22.423 1.00 49.69 104 LYS A O 1
ATOM 814 N N . SER A 1 105 ? -11.039 7.782 -22.498 1.00 46.78 105 SER A N 1
ATOM 815 C CA . SER A 1 105 ? -11.156 7.437 -23.921 1.00 46.78 105 SER A CA 1
ATOM 816 C C . SER A 1 105 ? -10.465 8.519 -24.780 1.00 46.78 105 SER A C 1
ATOM 818 O O . SER A 1 105 ? -11.131 9.276 -25.479 1.00 46.78 105 SER A O 1
ATOM 820 N N . ALA A 1 106 ? -9.155 8.710 -24.610 1.00 47.31 106 ALA A N 1
ATOM 821 C CA . ALA A 1 106 ? -8.377 9.816 -25.131 1.00 47.31 106 ALA A CA 1
ATOM 822 C C . ALA A 1 106 ? -8.066 9.572 -26.604 1.00 47.31 106 ALA A C 1
ATOM 824 O O . ALA A 1 106 ? -7.715 8.462 -26.993 1.00 47.31 106 ALA A O 1
ATOM 825 N N . ASP A 1 107 ? -8.171 10.630 -27.401 1.00 49.31 107 ASP A N 1
ATOM 826 C CA . ASP A 1 107 ? -7.703 10.628 -28.779 1.00 49.31 107 ASP A CA 1
ATOM 827 C C . ASP A 1 107 ? -6.164 10.671 -28.777 1.00 49.31 107 ASP A C 1
ATOM 829 O O . ASP A 1 107 ? -5.544 11.609 -28.249 1.00 49.31 107 ASP A O 1
ATOM 833 N N . LEU A 1 108 ? -5.562 9.579 -29.248 1.00 53.97 108 LEU A N 1
ATOM 834 C CA . LEU A 1 108 ? -4.124 9.299 -29.176 1.00 53.97 108 LEU A CA 1
ATOM 835 C C . LEU A 1 108 ? -3.386 9.634 -30.469 1.00 53.97 108 LEU A C 1
ATOM 837 O O . LEU A 1 108 ? -2.147 9.645 -30.474 1.00 53.97 108 LEU A O 1
ATOM 841 N N . ASP A 1 109 ? -4.129 9.909 -31.538 1.00 48.34 109 ASP A N 1
ATOM 842 C CA . ASP A 1 109 ? -3.558 10.189 -32.842 1.00 48.34 109 ASP A CA 1
ATOM 843 C C . ASP A 1 109 ? -2.790 11.525 -32.800 1.00 48.34 109 ASP A C 1
ATOM 845 O O . ASP A 1 109 ? -3.228 12.525 -32.229 1.00 48.34 109 ASP A O 1
ATOM 849 N N . ASN A 1 110 ? -1.586 11.532 -33.383 1.00 54.69 110 ASN A N 1
ATOM 850 C CA . ASN A 1 110 ? -0.688 12.692 -33.523 1.00 54.69 110 ASN A CA 1
ATOM 851 C C . ASN A 1 110 ? -0.018 13.259 -32.246 1.00 54.69 110 ASN A C 1
ATOM 853 O O . ASN A 1 110 ? 0.488 14.389 -32.269 1.00 54.69 110 ASN A O 1
ATOM 857 N N . LYS A 1 111 ? 0.069 12.510 -31.136 1.00 56.88 111 LYS A N 1
ATOM 858 C CA . LYS A 1 111 ? 0.800 12.950 -29.922 1.00 56.88 111 LYS A CA 1
ATOM 859 C C . LYS A 1 111 ? 2.132 12.221 -29.738 1.00 56.88 111 LYS A C 1
ATOM 861 O O . LYS A 1 111 ? 2.180 11.001 -29.770 1.00 56.88 111 LYS A O 1
ATOM 866 N N . THR A 1 112 ? 3.206 12.962 -29.452 1.00 57.69 112 THR A N 1
ATOM 867 C CA . THR A 1 112 ? 4.511 12.366 -29.115 1.00 57.69 112 THR A CA 1
ATOM 868 C C . THR A 1 112 ? 4.479 11.708 -27.734 1.00 57.69 112 THR A C 1
ATOM 870 O O . THR A 1 112 ? 3.738 12.144 -26.854 1.00 57.69 112 THR A O 1
ATOM 873 N N . LEU A 1 113 ? 5.345 10.717 -27.497 1.00 54.22 113 LEU A N 1
ATOM 874 C CA . LEU A 1 113 ? 5.507 10.086 -26.181 1.00 54.22 113 LEU A CA 1
ATOM 875 C C . LEU A 1 113 ? 5.695 11.101 -25.037 1.00 54.22 113 LEU A C 1
ATOM 877 O O . LEU A 1 113 ? 5.062 10.969 -23.998 1.00 54.22 113 LEU A O 1
ATOM 881 N N . GLY A 1 114 ? 6.505 12.144 -25.240 1.00 56.94 114 GLY A N 1
ATOM 882 C CA . GLY A 1 114 ? 6.679 13.223 -24.257 1.00 56.94 114 GLY A CA 1
ATOM 883 C C . GLY A 1 114 ? 5.354 13.893 -23.879 1.00 56.94 114 GLY A C 1
ATOM 884 O O . GLY A 1 114 ? 5.038 13.989 -22.700 1.00 56.94 114 GLY A O 1
ATOM 885 N N . LYS A 1 115 ? 4.514 14.232 -24.870 1.00 63.50 115 LYS A N 1
ATOM 886 C CA . LYS A 1 115 ? 3.172 14.793 -24.628 1.00 63.50 115 LYS A CA 1
ATOM 887 C C . LYS A 1 115 ? 2.247 13.808 -23.908 1.00 63.50 115 LYS A C 1
ATOM 889 O O . LYS A 1 115 ? 1.453 14.220 -23.071 1.00 63.50 115 LYS A O 1
ATOM 894 N N . LYS A 1 116 ? 2.353 12.512 -24.214 1.00 60.69 116 LYS A N 1
ATOM 895 C CA . LYS A 1 116 ? 1.579 11.456 -23.543 1.00 60.69 116 LYS A CA 1
ATOM 896 C C . LYS A 1 116 ? 1.986 11.319 -22.071 1.00 60.69 116 LYS A C 1
ATOM 898 O O . LYS A 1 116 ? 1.120 11.267 -21.203 1.00 60.69 116 LYS A O 1
ATOM 903 N N . LEU A 1 117 ? 3.287 11.339 -21.776 1.00 61.06 117 LEU A N 1
ATOM 904 C CA . LEU A 1 117 ? 3.816 11.345 -20.406 1.00 61.06 117 LEU A CA 1
ATOM 905 C C . LEU A 1 117 ? 3.459 12.638 -19.656 1.00 61.06 117 LEU A C 1
ATOM 907 O O . LEU A 1 117 ? 3.124 12.577 -18.476 1.00 61.06 117 LEU A O 1
ATOM 911 N N . ASP A 1 118 ? 3.453 13.787 -20.335 1.00 64.31 118 ASP A N 1
ATOM 912 C CA . ASP A 1 118 ? 2.985 15.059 -19.774 1.00 64.31 118 ASP A CA 1
ATOM 913 C C . ASP A 1 118 ? 1.483 15.037 -19.452 1.00 64.31 118 ASP A C 1
ATOM 915 O O . ASP A 1 118 ? 1.066 15.605 -18.446 1.00 64.31 118 ASP A O 1
ATOM 919 N N . GLU A 1 119 ? 0.652 14.381 -20.268 1.00 67.50 119 GLU A N 1
ATOM 920 C CA . GLU A 1 119 ? -0.777 14.197 -19.982 1.00 67.50 119 GLU A CA 1
ATOM 921 C C . GLU A 1 119 ? -1.005 13.283 -18.782 1.00 67.50 119 GLU A C 1
ATOM 923 O O . GLU A 1 119 ? -1.804 13.627 -17.908 1.00 67.50 119 GLU A O 1
ATOM 928 N N . VAL A 1 120 ? -0.263 12.171 -18.701 1.00 61.38 120 VAL A N 1
ATOM 929 C CA . VAL A 1 120 ? -0.223 11.336 -17.497 1.00 61.38 120 VAL A CA 1
ATOM 930 C C . VAL A 1 120 ? 0.153 12.224 -16.313 1.00 61.38 120 VAL A C 1
ATOM 932 O O . VAL A 1 120 ? -0.651 12.366 -15.399 1.00 61.38 120 VAL A O 1
ATOM 935 N N . ARG A 1 121 ? 1.277 12.948 -16.363 1.00 63.97 121 ARG A N 1
ATOM 936 C CA . ARG A 1 121 ? 1.677 13.887 -15.302 1.00 63.97 121 ARG A CA 1
ATOM 937 C C . ARG A 1 121 ? 0.560 14.863 -14.935 1.00 63.97 121 ARG A C 1
ATOM 939 O O . ARG A 1 121 ? 0.262 14.996 -13.758 1.00 63.97 121 ARG A O 1
ATOM 946 N N . ASN A 1 122 ? -0.085 15.506 -15.904 1.00 66.19 122 ASN A N 1
ATOM 947 C CA . ASN A 1 122 ? -1.152 16.471 -15.643 1.00 66.19 122 ASN A CA 1
ATOM 948 C C . ASN A 1 122 ? -2.334 15.842 -14.891 1.00 66.19 122 ASN A C 1
ATOM 950 O O . ASN A 1 122 ? -2.897 16.488 -14.010 1.00 66.19 122 ASN A O 1
ATOM 954 N N . ILE A 1 123 ? -2.689 14.587 -15.180 1.00 64.19 123 ILE A N 1
ATOM 955 C CA . ILE A 1 123 ? -3.729 13.854 -14.440 1.00 64.19 123 ILE A CA 1
ATOM 956 C C . ILE A 1 123 ? -3.318 13.664 -12.975 1.00 64.19 123 ILE A C 1
ATOM 958 O O . ILE A 1 123 ? -4.122 13.906 -12.070 1.00 64.19 123 ILE A O 1
ATOM 962 N N . PHE A 1 124 ? -2.061 13.281 -12.743 1.00 60.41 124 PHE A N 1
ATOM 963 C CA . PHE A 1 124 ? -1.489 13.151 -11.403 1.00 60.41 124 PHE A CA 1
ATOM 964 C C . PHE A 1 124 ? -1.429 14.513 -10.680 1.00 60.41 124 PHE A C 1
ATOM 966 O O . PHE A 1 124 ? -1.831 14.610 -9.523 1.00 60.41 124 PHE A O 1
ATOM 973 N N . SER A 1 125 ? -1.024 15.586 -11.367 1.00 61.25 125 SER A N 1
ATOM 974 C CA . SER A 1 125 ? -0.932 16.951 -10.823 1.00 61.25 125 SER A CA 1
ATOM 975 C C . SER A 1 125 ? -2.288 17.582 -10.506 1.00 61.25 125 SER A C 1
ATOM 977 O O . SER A 1 125 ? -2.379 18.395 -9.592 1.00 61.25 125 SER A O 1
ATOM 979 N N . GLN A 1 126 ? -3.347 17.226 -11.238 1.00 60.56 126 GLN A N 1
ATOM 980 C CA . GLN A 1 126 ? -4.719 17.670 -10.954 1.00 60.56 126 GLN A CA 1
ATOM 981 C C . GLN A 1 126 ? -5.342 16.931 -9.765 1.00 60.56 126 GLN A C 1
ATOM 983 O O . GLN A 1 126 ? -6.322 17.402 -9.191 1.00 60.56 126 GLN A O 1
ATOM 988 N N . ASN A 1 127 ? -4.757 15.799 -9.367 1.00 57.88 127 ASN A N 1
ATOM 989 C CA . ASN A 1 127 ? -5.209 14.987 -8.246 1.00 57.88 127 ASN A CA 1
ATOM 990 C C . ASN A 1 127 ? -4.060 14.706 -7.259 1.00 57.88 127 ASN A C 1
ATOM 992 O O . ASN A 1 127 ? -3.791 13.545 -6.938 1.00 57.88 127 ASN A O 1
ATOM 996 N N . PRO A 1 128 ? -3.396 15.751 -6.723 1.00 53.53 128 PRO A N 1
ATOM 997 C CA . PRO A 1 128 ? -2.195 15.592 -5.898 1.00 53.53 128 PRO A CA 1
ATOM 998 C C . PRO A 1 128 ? -2.479 14.835 -4.592 1.00 53.53 128 PRO A C 1
ATOM 1000 O O . PRO A 1 128 ? -1.573 14.321 -3.951 1.00 53.53 128 PRO A O 1
ATOM 1003 N N . LYS A 1 129 ? -3.757 14.739 -4.203 1.00 51.16 129 LYS A N 1
ATOM 1004 C CA . LYS A 1 129 ? -4.228 14.019 -3.016 1.00 51.16 129 LYS A CA 1
ATOM 1005 C C . LYS A 1 129 ? -4.133 12.498 -3.140 1.00 51.16 129 LYS A C 1
ATOM 1007 O O . LYS A 1 129 ? -4.200 11.837 -2.113 1.00 51.16 129 LYS A O 1
ATOM 1012 N N . TYR A 1 130 ? -4.037 11.950 -4.353 1.00 51.50 130 TYR A N 1
ATOM 1013 C CA . TYR A 1 130 ? -4.150 10.505 -4.588 1.00 51.50 130 TYR A CA 1
ATOM 1014 C C . TYR A 1 130 ? -2.820 9.826 -4.912 1.00 51.50 130 TYR A C 1
ATOM 1016 O O . TYR A 1 130 ? -2.765 8.601 -4.970 1.00 51.50 130 TYR A O 1
ATOM 1024 N N . PHE A 1 131 ? -1.745 10.586 -5.136 1.00 52.12 131 PHE A N 1
ATOM 1025 C CA . PHE A 1 131 ? -0.538 10.034 -5.734 1.00 52.12 131 PHE A CA 1
ATOM 1026 C C . PHE A 1 131 ? 0.763 10.592 -5.153 1.00 52.12 131 PHE A C 1
ATOM 1028 O O . PHE A 1 131 ? 0.794 11.625 -4.496 1.00 52.12 131 PHE A O 1
ATOM 1035 N N . VAL A 1 132 ? 1.821 9.828 -5.434 1.00 52.78 132 VAL A N 1
ATOM 1036 C CA . VAL A 1 132 ? 3.257 10.027 -5.184 1.00 52.78 132 VAL A CA 1
ATOM 1037 C C . VAL A 1 132 ? 3.695 11.486 -5.281 1.00 52.78 132 VAL A C 1
ATOM 1039 O O . VAL A 1 132 ? 3.186 12.218 -6.128 1.00 52.78 132 VAL A O 1
ATOM 1042 N N . ASN A 1 133 ? 4.715 11.846 -4.487 1.00 58.50 133 ASN A N 1
ATOM 1043 C CA . ASN A 1 133 ? 5.459 13.103 -4.574 1.00 58.50 133 ASN A CA 1
ATOM 1044 C C . ASN A 1 133 ? 5.587 13.583 -6.035 1.00 58.50 133 ASN A C 1
ATOM 1046 O O . ASN A 1 133 ? 6.333 13.018 -6.842 1.00 58.50 133 ASN A O 1
ATOM 1050 N N . THR A 1 134 ? 4.824 14.623 -6.373 1.00 55.94 134 THR A N 1
ATOM 1051 C CA . THR A 1 134 ? 4.751 15.205 -7.717 1.00 55.94 134 THR A CA 1
ATOM 1052 C C . THR A 1 134 ? 6.120 15.651 -8.221 1.00 55.94 134 THR A C 1
ATOM 1054 O O . THR A 1 134 ? 6.363 15.615 -9.423 1.00 55.94 134 THR A O 1
ATOM 1057 N N . GLU A 1 135 ? 7.027 15.986 -7.304 1.00 59.25 135 GLU A N 1
ATOM 1058 C CA . GLU A 1 135 ? 8.423 16.324 -7.570 1.00 59.25 135 GLU A CA 1
ATOM 1059 C C . GLU A 1 135 ? 9.210 15.120 -8.113 1.00 59.25 135 GLU A C 1
ATOM 1061 O O . GLU A 1 135 ? 9.932 15.235 -9.099 1.00 59.25 135 GLU A O 1
ATOM 1066 N N . THR A 1 136 ? 9.010 13.918 -7.560 1.00 59.03 136 THR A N 1
ATOM 1067 C CA . THR A 1 136 ? 9.633 12.686 -8.075 1.00 59.03 136 THR A CA 1
ATOM 1068 C C . THR A 1 136 ? 9.147 12.368 -9.488 1.00 59.03 136 THR A C 1
ATOM 1070 O O . THR A 1 136 ? 9.950 12.046 -10.366 1.00 59.03 136 THR A O 1
ATOM 1073 N N . LEU A 1 137 ? 7.839 12.500 -9.738 1.00 60.59 137 LEU A N 1
ATOM 1074 C CA . LEU A 1 137 ? 7.267 12.319 -11.077 1.00 60.59 137 LEU A CA 1
ATOM 1075 C C . LEU A 1 137 ? 7.806 13.365 -12.060 1.00 60.59 137 LEU A C 1
ATOM 1077 O O . LEU A 1 137 ? 8.118 13.035 -13.207 1.00 60.59 137 LEU A O 1
ATOM 1081 N N . GLU A 1 138 ? 7.955 14.611 -11.617 1.00 62.72 138 GLU A N 1
ATOM 1082 C CA . GLU A 1 138 ? 8.547 15.687 -12.402 1.00 62.72 138 GLU A CA 1
ATOM 1083 C C . GLU A 1 138 ? 10.010 15.401 -12.751 1.00 62.72 138 GLU A C 1
ATOM 1085 O O . GLU A 1 138 ? 10.374 15.475 -13.926 1.00 62.72 138 GLU A O 1
ATOM 1090 N N . HIS A 1 139 ? 10.836 15.016 -11.778 1.00 64.19 139 HIS A N 1
ATOM 1091 C CA . HIS A 1 139 ? 12.244 14.697 -12.001 1.00 64.19 139 HIS A CA 1
ATOM 1092 C C . HIS A 1 139 ? 12.428 13.530 -12.971 1.00 64.19 139 HIS A C 1
ATOM 1094 O O . HIS A 1 139 ? 13.232 13.635 -13.898 1.00 64.19 139 HIS A O 1
ATOM 1100 N N . ILE A 1 140 ? 11.648 12.455 -12.821 1.00 63.31 140 ILE A N 1
ATOM 1101 C CA . ILE A 1 140 ? 11.709 11.303 -13.730 1.00 63.31 140 ILE A CA 1
ATOM 1102 C C . ILE A 1 140 ? 11.276 11.711 -15.145 1.00 63.31 140 ILE A C 1
ATOM 1104 O O . ILE A 1 140 ? 11.963 11.395 -16.116 1.00 63.31 140 ILE A O 1
ATOM 1108 N N . THR A 1 141 ? 10.184 12.468 -15.279 1.00 63.19 141 THR A N 1
ATOM 1109 C CA . THR A 1 141 ? 9.680 12.911 -16.592 1.00 63.19 141 THR A CA 1
ATOM 1110 C C . THR A 1 141 ? 10.667 13.854 -17.284 1.00 63.19 141 THR A C 1
ATOM 1112 O O . THR A 1 141 ? 10.920 13.722 -18.485 1.00 63.19 141 THR A O 1
ATOM 1115 N N . ARG A 1 142 ? 11.270 14.787 -16.535 1.00 66.00 142 ARG A N 1
ATOM 1116 C CA . ARG A 1 142 ? 12.310 15.694 -17.040 1.00 66.00 142 ARG A CA 1
ATOM 1117 C C . ARG A 1 142 ? 13.561 14.932 -17.463 1.00 66.00 142 ARG A C 1
ATOM 1119 O O . ARG A 1 142 ? 14.086 15.220 -18.532 1.00 66.00 142 ARG A O 1
ATOM 1126 N N . LEU A 1 143 ? 13.997 13.941 -16.685 1.00 64.75 143 LEU A N 1
ATOM 1127 C CA . LEU A 1 143 ? 15.144 13.099 -17.027 1.00 64.75 143 LEU A CA 1
ATOM 1128 C C . LEU A 1 143 ? 14.898 12.325 -18.330 1.00 64.75 143 LEU A C 1
ATOM 1130 O O . LEU A 1 143 ? 15.721 12.390 -19.239 1.00 64.75 143 LEU A O 1
ATOM 1134 N N . ILE A 1 144 ? 13.741 11.667 -18.461 1.00 63.06 144 ILE A N 1
ATOM 1135 C CA . ILE A 1 144 ? 13.351 10.952 -19.691 1.00 63.06 144 ILE A CA 1
ATOM 1136 C C . ILE A 1 144 ? 13.337 11.912 -20.890 1.00 63.06 144 ILE A C 1
ATOM 1138 O O . ILE A 1 144 ? 13.849 11.576 -21.959 1.00 63.06 144 ILE A O 1
ATOM 1142 N N . THR A 1 145 ? 12.790 13.117 -20.705 1.00 61.50 145 THR A N 1
ATOM 1143 C CA . THR A 1 145 ? 12.700 14.146 -21.753 1.00 61.50 145 THR A CA 1
ATOM 1144 C C . THR A 1 145 ? 14.072 14.681 -22.154 1.00 61.50 145 THR A C 1
ATOM 1146 O O . THR A 1 145 ? 14.341 14.799 -23.344 1.00 61.50 145 THR A O 1
ATOM 1149 N N . SER A 1 146 ? 14.953 14.961 -21.189 1.00 62.66 146 SER A N 1
ATOM 1150 C CA . SER A 1 146 ? 16.315 15.442 -21.445 1.00 62.66 146 SER A CA 1
ATOM 1151 C C . SER A 1 146 ? 17.112 14.415 -22.241 1.00 62.66 146 SER A C 1
ATOM 1153 O O . SER A 1 146 ? 17.608 14.734 -23.315 1.00 62.66 146 SER A O 1
ATOM 1155 N N . VAL A 1 147 ? 17.137 13.159 -21.775 1.00 60.69 147 VAL A N 1
ATOM 1156 C CA . VAL A 1 147 ? 17.849 12.070 -22.461 1.00 60.69 147 VAL A CA 1
ATOM 1157 C C . VAL A 1 147 ? 17.308 11.879 -23.883 1.00 60.69 147 VAL A C 1
ATOM 1159 O O . VAL A 1 147 ? 18.072 11.639 -24.809 1.00 60.69 147 VAL A O 1
ATOM 1162 N N . ARG A 1 148 ? 15.994 12.032 -24.091 1.00 61.88 148 ARG A N 1
ATOM 1163 C CA . ARG A 1 148 ? 15.375 11.928 -25.419 1.00 61.88 148 ARG A CA 1
ATOM 1164 C C . ARG A 1 148 ? 15.717 13.102 -26.337 1.00 61.88 148 ARG A C 1
ATOM 1166 O O . ARG A 1 148 ? 15.950 12.887 -27.525 1.00 61.88 148 ARG A O 1
ATOM 1173 N N . ASN A 1 149 ? 15.722 14.324 -25.813 1.00 60.84 149 ASN A N 1
ATOM 1174 C CA . ASN A 1 149 ? 16.064 15.514 -26.587 1.00 60.84 149 ASN A CA 1
ATOM 1175 C C . ASN A 1 149 ? 17.531 15.481 -27.027 1.00 60.84 149 ASN A C 1
ATOM 1177 O O . ASN A 1 149 ? 17.805 15.822 -28.173 1.00 60.84 149 ASN A O 1
ATOM 1181 N N . ASP A 1 150 ? 18.433 14.979 -26.180 1.00 60.94 150 ASP A N 1
ATOM 1182 C CA . ASP A 1 150 ? 19.849 14.796 -26.522 1.00 60.94 150 ASP A CA 1
ATOM 1183 C C . ASP A 1 150 ? 20.051 13.760 -27.645 1.00 60.94 150 ASP A C 1
ATOM 1185 O O . ASP A 1 150 ? 20.932 13.922 -28.487 1.00 60.94 150 ASP A O 1
ATOM 1189 N N . ILE A 1 151 ? 19.200 12.724 -27.713 1.00 56.94 151 ILE A N 1
ATOM 1190 C CA . ILE A 1 151 ? 19.189 11.744 -28.816 1.00 56.94 151 ILE A CA 1
ATOM 1191 C C . ILE A 1 151 ? 18.635 12.362 -30.111 1.00 56.94 151 ILE A C 1
ATOM 1193 O O . ILE A 1 151 ? 19.153 12.097 -31.195 1.00 56.94 151 ILE A O 1
ATOM 1197 N N . ALA A 1 152 ? 17.555 13.147 -30.022 1.00 52.56 152 ALA A N 1
ATOM 1198 C CA . ALA A 1 152 ? 16.863 13.717 -31.184 1.00 52.56 152 ALA A CA 1
ATOM 1199 C C . ALA A 1 152 ? 17.587 14.934 -31.788 1.00 52.56 152 ALA A C 1
ATOM 1201 O O . ALA A 1 152 ? 17.478 15.193 -32.988 1.00 52.56 152 ALA A O 1
ATOM 1202 N N . HIS A 1 153 ? 18.321 15.671 -30.958 1.00 58.22 153 HIS A N 1
ATOM 1203 C CA . HIS A 1 153 ? 19.071 16.868 -31.318 1.00 58.22 153 HIS A CA 1
ATOM 1204 C C . HIS A 1 153 ? 20.489 16.785 -30.736 1.00 58.22 153 HIS A C 1
ATOM 1206 O O . HIS A 1 153 ? 20.815 17.550 -29.826 1.00 58.22 153 HIS A O 1
ATOM 1212 N N . PRO A 1 154 ? 21.340 15.869 -31.236 1.00 56.03 154 PRO A N 1
ATOM 1213 C CA . PRO A 1 154 ? 22.723 15.789 -30.789 1.00 56.03 154 PRO A CA 1
ATOM 1214 C C . PRO A 1 154 ? 23.386 17.148 -31.027 1.00 56.03 154 PRO A C 1
ATOM 1216 O O . PRO A 1 154 ? 23.390 17.658 -32.151 1.00 56.03 154 PRO A O 1
ATOM 1219 N N . SER A 1 155 ? 23.881 17.777 -29.960 1.00 53.41 155 SER A N 1
ATOM 1220 C CA . SER A 1 155 ? 24.528 19.080 -30.056 1.00 53.41 155 SER A CA 1
ATOM 1221 C C . SER A 1 155 ? 25.702 18.990 -31.032 1.00 53.41 155 SER A C 1
ATOM 1223 O O . SER A 1 155 ? 26.542 18.095 -30.948 1.00 53.41 155 SER A O 1
ATOM 1225 N N . SER A 1 156 ? 25.761 19.926 -31.979 1.00 49.81 156 SER A N 1
ATOM 1226 C CA . SER A 1 156 ? 26.744 19.952 -33.071 1.00 49.81 156 SER A CA 1
ATOM 1227 C C . SER A 1 156 ? 28.207 20.016 -32.612 1.00 49.81 156 SER A C 1
ATOM 1229 O O . SER A 1 156 ? 29.105 19.856 -33.433 1.00 49.81 156 SER A O 1
ATOM 1231 N N . GLU A 1 157 ? 28.453 20.246 -31.321 1.00 51.84 157 GLU A N 1
ATOM 1232 C CA . GLU A 1 157 ? 29.788 20.312 -30.718 1.00 51.84 157 GLU A CA 1
ATOM 1233 C C . GLU A 1 157 ? 30.268 18.975 -30.132 1.00 51.84 157 GLU A C 1
ATOM 1235 O O . GLU A 1 157 ? 31.470 18.793 -29.972 1.00 51.84 157 GLU A O 1
ATOM 1240 N N . ASN A 1 158 ? 29.376 18.008 -29.887 1.00 49.78 158 ASN A N 1
ATOM 1241 C CA . ASN A 1 158 ? 29.731 16.675 -29.400 1.00 49.78 158 ASN A CA 1
ATOM 1242 C C . ASN A 1 158 ? 28.984 15.619 -30.213 1.00 49.78 158 ASN A C 1
ATOM 1244 O O . ASN A 1 158 ? 27.889 15.186 -29.860 1.00 49.78 158 ASN A O 1
ATOM 1248 N N . SER A 1 159 ? 29.608 15.166 -31.302 1.00 51.25 159 SER A N 1
ATOM 1249 C CA . SER A 1 159 ? 29.239 13.915 -31.967 1.00 51.25 159 SER A CA 1
ATOM 1250 C C . SER A 1 159 ? 29.409 12.764 -30.968 1.00 51.25 159 SER A C 1
ATOM 1252 O O . SER A 1 159 ? 30.466 12.133 -30.911 1.00 51.25 159 SER A O 1
ATOM 1254 N N . TYR A 1 160 ? 28.386 12.502 -30.155 1.00 55.12 160 TYR A N 1
ATOM 1255 C CA . TYR A 1 160 ? 28.349 11.340 -29.279 1.00 55.12 160 TYR A CA 1
ATOM 1256 C C . TYR A 1 160 ? 28.612 10.083 -30.112 1.00 55.12 160 TYR A C 1
ATOM 1258 O O . TYR A 1 160 ? 28.068 9.922 -31.209 1.00 55.12 160 TYR A O 1
ATOM 1266 N N . SER A 1 161 ? 29.482 9.197 -29.619 1.00 60.41 161 SER A N 1
ATOM 1267 C CA . SER A 1 161 ? 29.718 7.923 -30.294 1.00 60.41 161 SER A CA 1
ATOM 1268 C C . SER A 1 161 ? 28.395 7.159 -30.406 1.00 60.41 161 SER A C 1
ATOM 1270 O O . SER A 1 161 ? 27.508 7.298 -29.559 1.00 60.41 161 SER A O 1
ATOM 1272 N N . LYS A 1 162 ? 28.253 6.328 -31.447 1.00 60.16 162 LYS A N 1
ATOM 1273 C CA . LYS A 1 162 ? 27.070 5.464 -31.622 1.00 60.16 162 LYS A CA 1
ATOM 1274 C C . LYS A 1 162 ? 26.747 4.664 -30.352 1.00 60.16 162 LYS A C 1
ATOM 1276 O O . LYS A 1 162 ? 25.577 4.462 -30.044 1.00 60.16 162 LYS A O 1
ATOM 1281 N N . ASP A 1 163 ? 27.774 4.296 -29.592 1.00 55.09 163 ASP A N 1
ATOM 1282 C CA . ASP A 1 163 ? 27.646 3.588 -28.320 1.00 55.09 163 ASP A CA 1
ATOM 1283 C C . ASP A 1 163 ? 26.985 4.447 -27.231 1.00 55.09 163 ASP A C 1
ATOM 1285 O O . ASP A 1 163 ? 26.134 3.952 -26.496 1.00 55.09 163 ASP A O 1
ATOM 1289 N N . ILE A 1 164 ? 27.309 5.743 -27.144 1.00 59.69 164 ILE A N 1
ATOM 1290 C CA . ILE A 1 164 ? 26.675 6.659 -26.182 1.00 59.69 164 ILE A CA 1
ATOM 1291 C C . ILE A 1 164 ? 25.202 6.875 -26.537 1.00 59.69 164 ILE A C 1
ATOM 1293 O O . ILE A 1 164 ? 24.355 6.806 -25.649 1.00 59.69 164 ILE A O 1
ATOM 1297 N N . ILE A 1 165 ? 24.879 7.044 -27.823 1.00 59.06 165 ILE A N 1
ATOM 1298 C CA . ILE A 1 165 ? 23.487 7.166 -28.287 1.00 59.06 165 ILE A CA 1
ATOM 1299 C C . ILE A 1 165 ? 22.699 5.886 -27.966 1.00 59.06 165 ILE A C 1
ATOM 1301 O O . ILE A 1 165 ? 21.574 5.959 -27.469 1.00 59.06 165 ILE A O 1
ATOM 1305 N N . ALA A 1 166 ? 23.293 4.707 -28.174 1.00 53.62 166 ALA A N 1
ATOM 1306 C CA . ALA A 1 166 ? 22.676 3.428 -27.820 1.00 53.62 166 ALA A CA 1
ATOM 1307 C C . ALA A 1 166 ? 22.451 3.290 -26.300 1.00 53.62 166 ALA A C 1
ATOM 1309 O O . ALA A 1 166 ? 21.384 2.852 -25.862 1.00 53.62 166 ALA A O 1
ATOM 1310 N N . ILE A 1 167 ? 23.416 3.718 -25.476 1.00 58.34 167 ILE A N 1
ATOM 1311 C CA . ILE A 1 167 ? 23.286 3.735 -24.010 1.00 58.34 167 ILE A CA 1
ATOM 1312 C C . ILE A 1 167 ? 22.177 4.697 -23.567 1.00 58.34 167 ILE A C 1
ATOM 1314 O O . ILE A 1 167 ? 21.344 4.315 -22.745 1.00 58.34 167 ILE A O 1
ATOM 1318 N N . GLN A 1 168 ? 22.131 5.912 -24.118 1.00 56.94 168 GLN A N 1
ATOM 1319 C CA . GLN A 1 168 ? 21.097 6.909 -23.824 1.00 56.94 168 GLN A CA 1
ATOM 1320 C C . GLN A 1 168 ? 19.704 6.412 -24.237 1.00 56.94 168 GLN A C 1
ATOM 1322 O O . GLN A 1 168 ? 18.754 6.525 -23.463 1.00 56.94 168 GLN A O 1
ATOM 1327 N N . SER A 1 169 ? 19.589 5.789 -25.412 1.00 53.50 169 SER A N 1
ATOM 1328 C CA . SER A 1 169 ? 18.358 5.163 -25.916 1.00 53.50 169 SER A CA 1
ATOM 1329 C C . SER A 1 169 ? 17.842 4.071 -24.967 1.00 53.50 169 SER A C 1
ATOM 1331 O O . SER A 1 169 ? 16.671 4.068 -24.564 1.00 53.50 169 SER A O 1
ATOM 1333 N N . ARG A 1 170 ? 18.740 3.182 -24.519 1.00 56.41 170 ARG A N 1
ATOM 1334 C CA . ARG A 1 170 ? 18.420 2.127 -23.548 1.00 56.41 170 ARG A CA 1
ATOM 1335 C C . ARG A 1 170 ? 18.012 2.703 -22.192 1.00 56.41 170 ARG A C 1
ATOM 1337 O O . ARG A 1 170 ? 17.023 2.252 -21.616 1.00 56.41 170 ARG A O 1
ATOM 1344 N N . LEU A 1 171 ? 18.741 3.704 -21.699 1.00 58.41 171 LEU A N 1
ATOM 1345 C CA . LEU A 1 171 ? 18.452 4.374 -20.430 1.00 58.41 171 LEU A CA 1
ATOM 1346 C C . LEU A 1 171 ? 17.075 5.049 -20.458 1.00 58.41 171 LEU A C 1
ATOM 1348 O O . LEU A 1 171 ? 16.278 4.843 -19.546 1.00 58.41 171 LEU A O 1
ATOM 1352 N N . SER A 1 172 ? 16.767 5.796 -21.521 1.00 56.22 172 SER A N 1
ATOM 1353 C CA . SER A 1 172 ? 15.462 6.444 -21.705 1.00 56.22 172 SER A CA 1
ATOM 1354 C C . SER A 1 172 ? 14.318 5.425 -21.669 1.00 56.22 172 SER A C 1
ATOM 1356 O O . SER A 1 172 ? 13.340 5.611 -20.944 1.00 56.22 172 SER A O 1
ATOM 1358 N N . SER A 1 173 ? 14.484 4.294 -22.363 1.00 53.03 173 SER A N 1
ATOM 1359 C CA . SER A 1 173 ? 13.492 3.210 -22.403 1.00 53.03 173 SER A CA 1
ATOM 1360 C C . SER A 1 173 ? 13.271 2.563 -21.038 1.00 53.03 173 SER A C 1
ATOM 1362 O O . SER A 1 173 ? 12.132 2.349 -20.627 1.00 53.03 173 SER A O 1
ATOM 1364 N N . GLN A 1 174 ? 14.353 2.259 -20.317 1.00 58.94 174 GLN A N 1
ATOM 1365 C CA . GLN A 1 174 ? 14.276 1.650 -18.988 1.00 58.94 174 GLN A CA 1
ATOM 1366 C C . GLN A 1 174 ? 13.626 2.587 -17.972 1.00 58.94 174 GLN A C 1
ATOM 1368 O O . GLN A 1 174 ? 12.769 2.153 -17.203 1.00 58.94 174 GLN A O 1
ATOM 1373 N N . LEU A 1 175 ? 13.980 3.874 -18.002 1.00 60.38 175 LEU A N 1
ATOM 1374 C CA . LEU A 1 175 ? 13.363 4.891 -17.154 1.00 60.38 175 LEU A CA 1
ATOM 1375 C C . LEU A 1 175 ? 11.872 5.042 -17.461 1.00 60.38 175 LEU A C 1
ATOM 1377 O O . LEU A 1 175 ? 11.060 5.093 -16.539 1.00 60.38 175 LEU A O 1
ATOM 1381 N N . ALA A 1 176 ? 11.494 5.056 -18.740 1.00 54.91 176 ALA A N 1
ATOM 1382 C CA . ALA A 1 176 ? 10.095 5.136 -19.134 1.00 54.91 176 ALA A CA 1
ATOM 1383 C C . ALA A 1 176 ? 9.305 3.884 -18.726 1.00 54.91 176 ALA A C 1
ATOM 1385 O O . ALA A 1 176 ? 8.190 3.997 -18.221 1.00 54.91 176 ALA A O 1
ATOM 1386 N N . PHE A 1 177 ? 9.886 2.692 -18.867 1.00 56.81 177 PHE A N 1
ATOM 1387 C CA . PHE A 1 177 ? 9.246 1.452 -18.435 1.00 56.81 177 PHE A CA 1
ATOM 1388 C C . PHE A 1 177 ? 9.071 1.393 -16.911 1.00 56.81 177 PHE A C 1
ATOM 1390 O O . PHE A 1 177 ? 7.985 1.075 -16.427 1.00 56.81 177 PHE A O 1
ATOM 1397 N N . ALA A 1 178 ? 10.098 1.778 -16.150 1.00 60.62 178 ALA A N 1
ATOM 1398 C CA . ALA A 1 178 ? 10.018 1.884 -14.696 1.00 60.62 178 ALA A CA 1
ATOM 1399 C C . ALA A 1 178 ? 8.951 2.904 -14.265 1.00 60.62 178 ALA A C 1
ATOM 1401 O O . ALA A 1 178 ? 8.134 2.611 -13.393 1.00 60.62 178 ALA A O 1
ATOM 1402 N N . PHE A 1 179 ? 8.894 4.065 -14.927 1.00 62.44 179 PHE A N 1
ATOM 1403 C CA . PHE A 1 179 ? 7.867 5.082 -14.700 1.00 62.44 179 PHE A CA 1
ATOM 1404 C C . PHE A 1 179 ? 6.455 4.542 -14.954 1.00 62.44 179 PHE A C 1
ATOM 1406 O O . PHE A 1 179 ? 5.540 4.770 -14.164 1.00 62.44 179 PHE A O 1
ATOM 1413 N N . ILE A 1 180 ? 6.268 3.782 -16.029 1.00 57.66 180 ILE A N 1
ATOM 1414 C CA . ILE A 1 180 ? 4.989 3.160 -16.373 1.00 57.66 180 ILE A CA 1
ATOM 1415 C C . ILE A 1 180 ? 4.573 2.109 -15.342 1.00 57.66 180 ILE A C 1
ATOM 1417 O O . ILE A 1 180 ? 3.426 2.100 -14.894 1.00 57.66 180 ILE A O 1
ATOM 1421 N N . GLN A 1 181 ? 5.483 1.216 -14.952 1.00 56.97 181 GLN A N 1
ATOM 1422 C CA . GLN A 1 181 ? 5.190 0.202 -13.940 1.00 56.97 181 GLN A CA 1
ATOM 1423 C C . GLN A 1 181 ? 4.818 0.855 -12.612 1.00 56.97 181 GLN A C 1
ATOM 1425 O O . GLN A 1 181 ? 3.841 0.467 -11.970 1.00 56.97 181 GLN A O 1
ATOM 1430 N N . PHE A 1 182 ? 5.574 1.882 -12.236 1.00 60.53 182 PHE A N 1
ATOM 1431 C CA . PHE A 1 182 ? 5.339 2.668 -11.043 1.00 60.53 182 PHE A CA 1
ATOM 1432 C C . PHE A 1 182 ? 3.970 3.355 -11.068 1.00 60.53 182 PHE A C 1
ATOM 1434 O O . PHE A 1 182 ? 3.167 3.171 -10.151 1.00 60.53 182 PHE A O 1
ATOM 1441 N N . THR A 1 183 ? 3.664 4.091 -12.137 1.00 56.31 183 THR A N 1
ATOM 1442 C CA . THR A 1 183 ? 2.384 4.797 -12.291 1.00 56.31 183 THR A CA 1
ATOM 1443 C C . THR A 1 183 ? 1.212 3.827 -12.344 1.00 56.31 183 THR A C 1
ATOM 1445 O O . THR A 1 183 ? 0.232 4.051 -11.645 1.00 56.31 183 THR A O 1
ATOM 1448 N N . THR A 1 184 ? 1.323 2.711 -13.067 1.00 55.38 184 THR A N 1
ATOM 1449 C CA . THR A 1 184 ? 0.260 1.694 -13.166 1.00 55.38 184 THR A CA 1
ATOM 1450 C C . THR A 1 184 ? -0.019 1.034 -11.819 1.00 55.38 184 THR A C 1
ATOM 1452 O O . THR A 1 184 ? -1.175 0.935 -11.416 1.00 55.38 184 THR A O 1
ATOM 1455 N N . LYS A 1 185 ? 1.024 0.620 -11.088 1.00 59.75 185 LYS A N 1
ATOM 1456 C CA . LYS A 1 185 ? 0.885 -0.016 -9.768 1.00 59.75 185 LYS A CA 1
ATOM 1457 C C . LYS A 1 185 ? 0.347 0.953 -8.713 1.00 59.75 185 LYS A C 1
ATOM 1459 O O . LYS A 1 185 ? -0.404 0.562 -7.818 1.00 59.75 185 LYS A O 1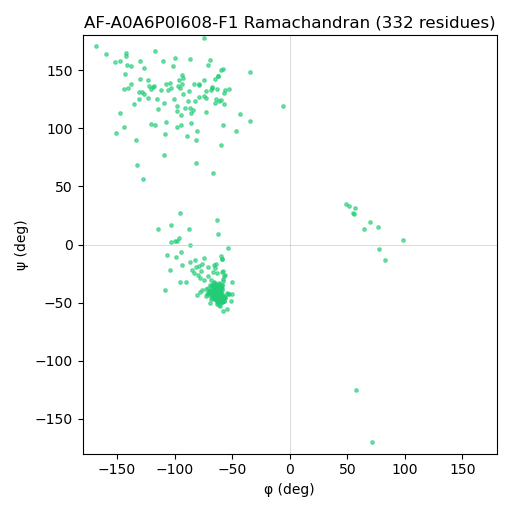
ATOM 1464 N N . THR A 1 186 ? 0.713 2.226 -8.829 1.00 60.00 186 THR A N 1
ATOM 1465 C CA . THR A 1 186 ? 0.164 3.279 -7.973 1.00 60.00 186 THR A CA 1
ATOM 1466 C C . THR A 1 186 ? -1.307 3.514 -8.315 1.00 60.00 186 THR A C 1
ATOM 1468 O O . THR A 1 186 ? -2.148 3.446 -7.427 1.00 60.00 186 THR A O 1
ATOM 1471 N N . LEU A 1 187 ? -1.643 3.696 -9.597 1.00 60.09 187 LEU A N 1
ATOM 1472 C CA . LEU A 1 187 ? -3.006 3.939 -10.079 1.00 60.09 187 LEU A CA 1
ATOM 1473 C C . LEU A 1 187 ? -3.961 2.801 -9.764 1.00 60.09 187 LEU A C 1
ATOM 1475 O O . LEU A 1 187 ? -5.064 3.076 -9.310 1.00 60.09 187 LEU A O 1
ATOM 1479 N N . SER A 1 188 ? -3.547 1.543 -9.944 1.00 60.78 188 SER A N 1
ATOM 1480 C CA . SER A 1 188 ? -4.405 0.373 -9.715 1.00 60.78 188 SER A CA 1
ATOM 1481 C C . SER A 1 188 ? -4.984 0.327 -8.305 1.00 60.78 188 SER A C 1
ATOM 1483 O O . SER A 1 188 ? -6.050 -0.236 -8.092 1.00 60.78 188 SER A O 1
ATOM 1485 N N . SER A 1 189 ? -4.297 0.940 -7.339 1.00 61.50 189 SER A N 1
ATOM 1486 C CA . SER A 1 189 ? -4.780 1.058 -5.965 1.00 61.50 189 SER A CA 1
ATOM 1487 C C . SER A 1 189 ? -6.020 1.945 -5.833 1.00 61.50 189 SER A C 1
ATOM 1489 O O . SER A 1 189 ? -6.755 1.775 -4.869 1.00 61.50 189 SER A O 1
ATOM 1491 N N . PHE A 1 190 ? -6.236 2.857 -6.782 1.00 62.06 190 PHE A N 1
ATOM 1492 C CA . PHE A 1 190 ? -7.299 3.863 -6.823 1.00 62.06 190 PHE A CA 1
ATOM 1493 C C . PHE A 1 190 ? -8.281 3.631 -7.975 1.00 62.06 190 PHE A C 1
ATOM 1495 O O . PHE A 1 190 ? -9.056 4.527 -8.301 1.00 62.06 190 PHE A O 1
ATOM 1502 N N . LEU A 1 191 ? -8.248 2.460 -8.611 1.00 59.19 191 LEU A N 1
ATOM 1503 C CA . LEU A 1 191 ? -9.246 2.080 -9.602 1.00 59.19 191 LEU A CA 1
ATOM 1504 C C . LEU A 1 191 ? -10.359 1.275 -8.931 1.00 59.19 191 LEU A C 1
ATOM 1506 O O . LEU A 1 191 ? -10.101 0.411 -8.092 1.00 59.19 191 LEU A O 1
ATOM 1510 N N . ASP A 1 192 ? -11.600 1.557 -9.306 1.00 57.47 192 ASP A N 1
ATOM 1511 C CA . ASP A 1 192 ? -12.742 0.733 -8.947 1.00 57.47 192 ASP A CA 1
ATOM 1512 C C . ASP A 1 192 ? -12.758 -0.569 -9.772 1.00 57.47 192 ASP A C 1
ATOM 1514 O O . ASP A 1 192 ? -11.948 -0.802 -10.673 1.00 57.47 192 ASP A O 1
ATOM 1518 N N . GLN A 1 193 ? -13.735 -1.429 -9.494 1.00 52.44 193 GLN A N 1
ATOM 1519 C CA . GLN A 1 193 ? -13.962 -2.677 -10.233 1.00 52.44 193 GLN A CA 1
ATOM 1520 C C . GLN A 1 193 ? -14.220 -2.494 -11.745 1.00 52.44 193 GLN A C 1
ATOM 1522 O O . GLN A 1 193 ? -14.222 -3.479 -12.486 1.00 52.44 193 GLN A O 1
ATOM 1527 N N . ASN A 1 194 ? -14.463 -1.263 -12.202 1.00 47.97 194 ASN A N 1
ATOM 1528 C CA . ASN A 1 194 ? -14.687 -0.899 -13.598 1.00 47.97 194 ASN A CA 1
ATOM 1529 C C . ASN A 1 194 ? -13.454 -0.235 -14.237 1.00 47.97 194 ASN A C 1
ATOM 1531 O O . ASN A 1 194 ? -13.520 0.152 -15.403 1.00 47.97 194 ASN A O 1
ATOM 1535 N N . GLY A 1 195 ? -12.340 -0.109 -13.508 1.00 47.94 195 GLY A N 1
ATOM 1536 C CA . GLY A 1 195 ? -11.132 0.558 -13.988 1.00 47.94 195 GLY A CA 1
ATOM 1537 C C . GLY A 1 195 ? -11.230 2.085 -13.988 1.00 47.94 195 GLY A C 1
ATOM 1538 O O . GLY A 1 195 ? -10.405 2.734 -14.626 1.00 47.94 195 GLY A O 1
ATOM 1539 N N . GLN A 1 196 ? -12.219 2.665 -13.304 1.00 57.12 196 GLN A N 1
ATOM 1540 C CA . GLN A 1 196 ? -12.364 4.111 -13.152 1.00 57.12 196 GLN A CA 1
ATOM 1541 C C . GLN A 1 196 ? -11.707 4.583 -11.862 1.00 57.12 196 GLN A C 1
ATOM 1543 O O . GLN A 1 196 ? -11.732 3.887 -10.850 1.00 57.12 196 GLN A O 1
ATOM 1548 N N . LEU A 1 197 ? -11.134 5.786 -11.882 1.00 61.06 197 LEU A N 1
ATOM 1549 C CA . LEU A 1 197 ? -10.578 6.390 -10.676 1.00 61.06 197 LEU A CA 1
ATOM 1550 C C . LEU A 1 197 ? -11.676 6.597 -9.631 1.00 61.06 197 LEU A C 1
ATOM 1552 O O . LEU A 1 197 ? -12.666 7.283 -9.889 1.00 61.06 197 LEU A O 1
ATOM 1556 N N . VAL A 1 198 ? -11.479 6.031 -8.441 1.00 65.50 198 VAL A N 1
ATOM 1557 C CA . VAL A 1 198 ? -12.382 6.258 -7.316 1.00 65.50 198 VAL A CA 1
ATOM 1558 C C . VAL A 1 198 ? -12.297 7.709 -6.851 1.00 65.50 198 VAL A C 1
ATOM 1560 O O . VAL A 1 198 ? -11.214 8.277 -6.693 1.00 65.50 198 VAL A O 1
ATOM 1563 N N . ASN A 1 199 ? -13.453 8.320 -6.599 1.00 70.25 199 ASN A N 1
ATOM 1564 C CA . ASN A 1 199 ? -13.508 9.677 -6.076 1.00 70.25 199 ASN A CA 1
ATOM 1565 C C . ASN A 1 199 ? -13.266 9.656 -4.561 1.00 70.25 199 ASN A C 1
ATOM 1567 O O . ASN A 1 199 ? -14.164 9.364 -3.769 1.00 70.25 199 ASN A O 1
ATOM 1571 N N . VAL A 1 200 ? -12.024 9.925 -4.167 1.00 72.31 200 VAL A N 1
ATOM 1572 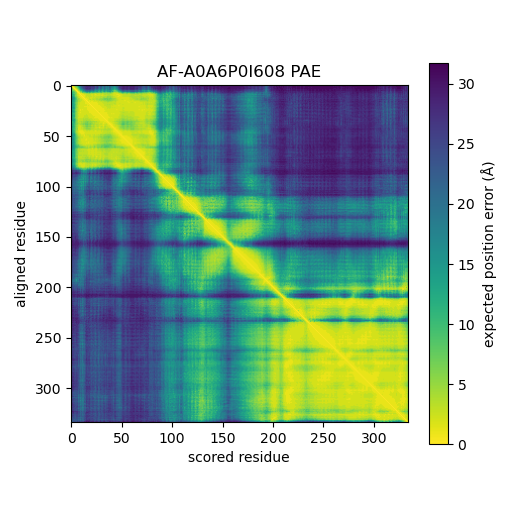C CA . VAL A 1 200 ? -11.560 9.852 -2.780 1.00 72.31 200 VAL A CA 1
ATOM 1573 C C . VAL A 1 200 ? -11.724 11.214 -2.099 1.00 72.31 200 VAL A C 1
ATOM 1575 O O . VAL A 1 200 ? -11.094 12.208 -2.444 1.00 72.31 200 VAL A O 1
ATOM 1578 N N . GLN A 1 201 ? -12.541 11.275 -1.057 1.00 80.19 201 GLN A N 1
ATOM 1579 C CA . GLN A 1 201 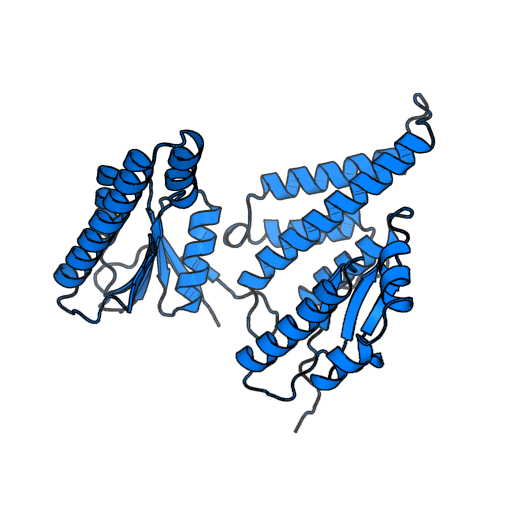? -12.619 12.447 -0.195 1.00 80.19 201 GLN A CA 1
ATOM 1580 C C . GLN A 1 201 ? -11.763 12.222 1.052 1.00 80.19 201 GLN A C 1
ATOM 1582 O O . GLN A 1 201 ? -12.055 11.322 1.837 1.00 80.19 201 GLN A O 1
ATOM 1587 N N . ILE A 1 202 ? -10.754 13.073 1.269 1.00 81.69 202 ILE A N 1
ATOM 1588 C CA . ILE A 1 202 ? -10.089 13.162 2.577 1.00 81.69 202 ILE A CA 1
ATOM 1589 C C . ILE A 1 202 ? -11.122 13.688 3.574 1.00 81.69 202 ILE A C 1
ATOM 1591 O O . ILE A 1 202 ? -11.709 14.753 3.360 1.00 81.69 202 ILE A O 1
ATOM 1595 N N . LEU A 1 203 ? -11.372 12.917 4.625 1.00 80.56 203 LEU A N 1
ATOM 1596 C CA . LEU A 1 203 ? -12.285 13.296 5.690 1.00 80.56 203 LEU A CA 1
ATOM 1597 C C . LEU A 1 203 ? -11.623 14.358 6.563 1.00 80.56 203 LEU A C 1
ATOM 1599 O O . LEU A 1 203 ? -10.518 14.160 7.067 1.00 80.56 203 LEU A O 1
ATOM 1603 N N . GLU A 1 204 ? -12.323 15.469 6.772 1.00 75.94 204 GLU A N 1
ATOM 1604 C CA . GLU A 1 204 ? -12.028 16.334 7.909 1.00 75.94 204 GLU A CA 1
ATOM 1605 C C . GLU A 1 204 ? -12.273 15.545 9.196 1.00 75.94 204 GLU A C 1
ATOM 1607 O O . GLU A 1 204 ? -13.182 14.710 9.243 1.00 75.94 204 GLU A O 1
ATOM 1612 N N . THR A 1 205 ? -11.461 15.808 10.224 1.00 72.12 205 THR A N 1
ATOM 1613 C CA . THR A 1 205 ? -11.554 15.177 11.544 1.00 72.12 205 THR A CA 1
ATOM 1614 C C . THR A 1 205 ? -13.018 15.112 11.991 1.00 72.12 205 THR A C 1
ATOM 1616 O O . THR A 1 205 ? -13.620 16.164 12.240 1.00 72.12 205 THR A O 1
ATOM 1619 N N . PRO A 1 206 ? -13.619 13.909 12.083 1.00 70.06 206 PRO A N 1
ATOM 1620 C CA . PRO A 1 206 ? -14.990 13.766 12.525 1.00 70.06 206 PRO A CA 1
ATOM 1621 C C . PRO A 1 206 ? -15.145 14.414 13.896 1.00 70.06 206 PRO A C 1
ATOM 1623 O O . PRO A 1 206 ? -14.341 14.187 14.799 1.00 70.06 206 PRO A O 1
ATOM 1626 N N . THR A 1 207 ? -16.184 15.224 14.068 1.00 58.00 207 THR A N 1
ATOM 1627 C CA . THR A 1 207 ? -16.546 15.696 15.403 1.00 58.00 207 THR A CA 1
ATOM 1628 C C . THR A 1 207 ? -17.069 14.509 16.213 1.00 58.00 207 THR A C 1
ATOM 1630 O O . THR A 1 207 ? -17.931 13.770 15.733 1.00 58.00 207 THR A O 1
ATOM 1633 N N . ASP A 1 208 ? -16.588 14.358 17.455 1.00 56.78 208 ASP A N 1
ATOM 1634 C CA . ASP A 1 208 ? -16.882 13.261 18.410 1.00 56.78 208 ASP A CA 1
ATOM 1635 C C . ASP A 1 208 ? -18.386 13.000 18.680 1.00 56.78 208 ASP A C 1
ATOM 1637 O O . ASP A 1 208 ? -18.756 12.098 19.428 1.00 56.78 208 ASP A O 1
ATOM 1641 N N . LYS A 1 209 ? -19.291 13.792 18.095 1.00 54.00 209 LYS A N 1
ATOM 1642 C CA . LYS A 1 209 ? -20.740 13.729 18.324 1.00 54.00 209 LYS A CA 1
ATOM 1643 C C . LYS A 1 209 ? -21.449 12.634 17.529 1.00 54.00 209 LYS A C 1
ATOM 1645 O O . LYS A 1 209 ? -22.548 12.240 17.909 1.00 54.00 209 LYS A O 1
ATOM 1650 N N . ASN A 1 210 ? -20.845 12.128 16.456 1.00 58.31 210 ASN A N 1
ATOM 1651 C CA . ASN A 1 210 ? -21.442 11.057 15.668 1.00 58.31 210 ASN A CA 1
ATOM 1652 C C . ASN A 1 210 ? -20.896 9.711 16.151 1.00 58.31 210 ASN A C 1
ATOM 1654 O O . ASN A 1 210 ? -19.741 9.391 15.893 1.00 58.31 210 ASN A O 1
ATOM 1658 N N . GLN A 1 211 ? -21.741 8.885 16.781 1.00 70.75 211 GLN A N 1
ATOM 1659 C CA . GLN A 1 211 ? -21.451 7.487 17.166 1.00 70.75 211 GLN A CA 1
ATOM 1660 C C . GLN A 1 211 ? -21.186 6.550 15.962 1.00 70.75 211 GLN A C 1
ATOM 1662 O O . GLN A 1 211 ? -21.339 5.333 16.053 1.00 70.75 211 GLN A O 1
ATOM 1667 N N . THR A 1 212 ? -20.825 7.104 14.807 1.00 85.12 212 THR A N 1
ATOM 1668 C CA . THR A 1 212 ? -20.480 6.365 13.601 1.00 85.12 212 THR A CA 1
ATOM 1669 C C . THR A 1 212 ? -19.294 5.460 13.893 1.00 85.12 212 THR A C 1
ATOM 1671 O O . THR A 1 212 ? -18.236 5.925 14.315 1.00 85.12 212 THR A O 1
ATOM 1674 N N . ILE A 1 213 ? -19.472 4.168 13.633 1.00 90.50 213 ILE A N 1
ATOM 1675 C CA . ILE A 1 213 ? -18.385 3.199 13.687 1.00 90.50 213 ILE A CA 1
ATOM 1676 C C . ILE A 1 213 ? -17.558 3.321 12.411 1.00 90.50 213 ILE A C 1
ATOM 1678 O O . ILE A 1 213 ? -18.091 3.239 11.303 1.00 90.50 213 ILE A O 1
ATOM 1682 N N . PHE A 1 214 ? -16.256 3.493 12.589 1.00 94.44 214 PHE A N 1
ATOM 1683 C CA . PHE A 1 214 ? -15.253 3.443 11.537 1.00 94.44 214 PHE A CA 1
ATOM 1684 C C . PHE A 1 214 ? -14.396 2.193 11.706 1.00 94.44 214 PHE A C 1
ATOM 1686 O O . PHE A 1 214 ? -14.295 1.633 12.801 1.00 94.44 214 PHE A O 1
ATOM 1693 N N . TYR A 1 215 ? -13.767 1.780 10.615 1.00 96.56 215 TYR A N 1
ATOM 1694 C CA . TYR A 1 215 ? -12.626 0.881 10.629 1.00 96.56 215 TYR A CA 1
ATOM 1695 C C . TYR A 1 215 ? -11.344 1.714 10.643 1.00 96.56 215 TYR A C 1
ATOM 1697 O O . TYR A 1 215 ? -11.273 2.759 9.995 1.00 96.56 215 TYR A O 1
ATOM 1705 N N . PHE A 1 216 ? -10.340 1.228 11.361 1.00 97.44 216 PHE A N 1
ATOM 1706 C CA . PHE A 1 216 ? -9.036 1.849 11.536 1.00 97.44 216 PHE A CA 1
ATOM 1707 C C . PHE A 1 216 ? -7.956 0.807 11.275 1.00 97.44 216 PHE A C 1
ATOM 1709 O O . PHE A 1 216 ? -7.958 -0.256 11.899 1.00 97.44 216 PHE A O 1
ATOM 1716 N N . GLY A 1 217 ? -7.044 1.121 10.365 1.00 97.19 217 GLY A N 1
ATOM 1717 C CA . GLY A 1 217 ? -5.767 0.440 10.222 1.00 97.19 217 GLY A CA 1
ATOM 1718 C C . GLY A 1 217 ? -4.705 1.219 10.985 1.00 97.19 217 GLY A C 1
ATOM 1719 O O . GLY A 1 217 ? -4.657 2.442 10.882 1.00 97.19 217 GLY A O 1
ATOM 1720 N N . PHE A 1 218 ? -3.883 0.516 11.747 1.00 97.75 218 PHE A N 1
ATOM 1721 C CA . PHE A 1 218 ? -2.640 1.003 12.327 1.00 97.75 218 PHE A CA 1
ATOM 1722 C C . PHE A 1 218 ? -1.507 0.156 11.754 1.00 97.75 218 PHE A C 1
ATOM 1724 O O . PHE A 1 218 ? -1.640 -1.067 11.694 1.00 97.75 218 PHE A O 1
ATOM 1731 N N . ASP A 1 219 ? -0.411 0.793 11.363 1.00 96.00 219 ASP A N 1
ATOM 1732 C CA . ASP A 1 219 ? 0.781 0.118 10.855 1.00 96.00 219 ASP A CA 1
ATOM 1733 C C . ASP A 1 219 ? 2.028 0.874 11.320 1.00 96.00 219 ASP A C 1
ATOM 1735 O O . ASP A 1 219 ? 2.069 2.108 11.251 1.00 96.00 219 ASP A O 1
ATOM 1739 N N . GLY A 1 220 ? 3.022 0.140 11.813 1.00 94.00 220 GLY A N 1
ATOM 1740 C CA . GLY A 1 220 ? 4.316 0.703 12.179 1.00 94.00 220 GLY A CA 1
ATOM 1741 C C . GLY A 1 220 ? 5.043 1.243 10.947 1.00 94.00 220 GLY A C 1
ATOM 1742 O O . GLY A 1 220 ? 4.971 0.685 9.847 1.00 94.00 220 GLY A O 1
ATOM 1743 N N . ASP A 1 221 ? 5.738 2.365 11.101 1.00 90.81 221 ASP A N 1
ATOM 1744 C CA . ASP A 1 221 ? 6.577 2.911 10.041 1.00 90.81 221 ASP A CA 1
ATOM 1745 C C . ASP A 1 221 ? 8.010 2.394 10.203 1.00 90.81 221 ASP A C 1
ATOM 1747 O O . ASP A 1 221 ? 8.592 2.473 11.285 1.00 90.81 221 ASP A O 1
ATOM 1751 N N . SER A 1 222 ? 8.585 1.866 9.118 1.00 88.50 222 SER A N 1
ATOM 1752 C CA . SER A 1 222 ? 9.951 1.319 9.087 1.00 88.50 222 SER A CA 1
ATOM 1753 C C . SER A 1 222 ? 10.246 0.230 10.132 1.00 88.50 222 SER A C 1
ATOM 1755 O O . SER A 1 222 ? 11.400 0.021 10.504 1.00 88.50 222 SER A O 1
ATOM 1757 N N . THR A 1 223 ? 9.238 -0.528 10.581 1.00 88.56 223 THR A N 1
ATOM 1758 C CA . THR A 1 223 ? 9.460 -1.674 11.483 1.00 88.56 223 THR A CA 1
ATOM 1759 C C . THR A 1 223 ? 10.348 -2.745 10.847 1.00 88.56 223 THR A C 1
ATOM 1761 O O . THR A 1 223 ? 11.166 -3.354 11.533 1.00 88.56 223 THR A O 1
ATOM 1764 N N . GLY A 1 224 ? 10.203 -2.965 9.535 1.00 88.25 224 GLY A N 1
ATOM 1765 C CA . GLY A 1 224 ? 11.059 -3.871 8.764 1.00 88.25 224 GLY A CA 1
ATOM 1766 C C . GLY A 1 224 ? 12.525 -3.459 8.859 1.00 88.25 224 GLY A C 1
ATOM 1767 O O . GLY A 1 224 ? 13.328 -4.215 9.399 1.00 88.25 224 GLY A O 1
ATOM 1768 N N . ASP A 1 225 ? 12.838 -2.221 8.463 1.00 87.94 225 ASP A N 1
ATOM 1769 C CA . ASP A 1 225 ? 14.188 -1.645 8.555 1.00 87.94 225 ASP A CA 1
ATOM 1770 C C . ASP A 1 225 ? 14.735 -1.724 9.991 1.00 87.94 225 ASP A C 1
ATOM 1772 O O . ASP A 1 225 ? 15.887 -2.088 10.224 1.00 87.94 225 ASP A O 1
ATOM 1776 N N . TYR A 1 226 ? 13.891 -1.440 10.988 1.00 88.38 226 TYR A N 1
ATOM 1777 C CA . TYR A 1 226 ? 14.253 -1.539 12.400 1.00 88.38 226 TYR A CA 1
ATOM 1778 C C . TYR A 1 226 ? 14.674 -2.956 12.814 1.00 88.38 226 TYR A C 1
ATOM 1780 O O . TYR A 1 226 ? 15.588 -3.100 13.628 1.00 88.38 226 TYR A O 1
ATOM 1788 N N . LEU A 1 227 ? 14.053 -4.004 12.277 1.00 87.69 227 LEU A N 1
ATOM 1789 C CA . LEU A 1 227 ? 14.482 -5.383 12.523 1.00 87.69 227 LEU A CA 1
ATOM 1790 C C . LEU A 1 227 ? 15.714 -5.744 11.682 1.00 87.69 227 LEU A C 1
ATOM 1792 O O . LEU A 1 227 ? 16.647 -6.350 12.207 1.00 87.69 227 LEU A O 1
ATOM 1796 N N . GLU A 1 228 ? 15.763 -5.313 10.421 1.00 87.75 228 GLU A N 1
ATOM 1797 C CA . GLU A 1 228 ? 16.871 -5.589 9.500 1.00 87.75 228 GLU A CA 1
ATOM 1798 C C . GLU A 1 228 ? 18.207 -5.021 9.990 1.00 87.75 228 GLU A C 1
ATOM 1800 O O . GLU A 1 228 ? 19.225 -5.712 9.946 1.00 87.75 228 GLU A O 1
ATOM 1805 N N . MET A 1 229 ? 18.209 -3.824 10.581 1.00 85.38 229 MET A N 1
ATOM 1806 C CA . MET A 1 229 ? 19.412 -3.236 11.188 1.00 85.38 229 MET A CA 1
ATOM 1807 C C . MET A 1 229 ? 20.025 -4.103 12.304 1.00 85.38 229 MET A C 1
ATOM 1809 O O . MET A 1 229 ? 21.209 -3.960 12.613 1.00 85.38 229 MET A O 1
ATOM 1813 N N . ALA A 1 230 ? 19.245 -4.978 12.948 1.00 84.44 230 ALA A N 1
ATOM 1814 C CA . ALA A 1 230 ? 19.784 -5.929 13.921 1.00 84.44 230 ALA A CA 1
ATOM 1815 C C . ALA A 1 230 ? 20.432 -7.152 13.245 1.00 84.44 230 ALA A C 1
ATOM 1817 O O . ALA A 1 230 ? 21.361 -7.733 13.809 1.00 84.44 230 ALA A O 1
ATOM 1818 N N . PHE A 1 231 ? 20.009 -7.509 12.026 1.00 81.56 231 PHE A N 1
ATOM 1819 C CA . PHE A 1 231 ? 20.624 -8.586 11.243 1.00 81.56 231 PHE A CA 1
ATOM 1820 C C . PHE A 1 231 ? 22.036 -8.221 10.786 1.00 81.56 231 PHE A C 1
ATOM 1822 O O . PHE A 1 231 ? 22.935 -9.056 10.860 1.00 81.56 231 PHE A O 1
ATOM 1829 N N . GLU A 1 232 ? 22.258 -6.969 10.375 1.00 76.25 232 GLU A N 1
ATOM 1830 C CA . GLU A 1 232 ? 23.564 -6.498 9.883 1.00 76.25 232 GLU A CA 1
ATOM 1831 C C . GLU A 1 232 ? 24.686 -6.669 10.914 1.00 76.25 232 GLU A C 1
ATOM 1833 O O . GLU A 1 232 ? 25.842 -6.907 10.565 1.00 76.25 232 GLU A O 1
ATOM 1838 N N . LYS A 1 233 ? 24.344 -6.602 12.203 1.00 73.31 233 LYS A N 1
ATOM 1839 C CA . LYS A 1 233 ? 25.293 -6.775 13.308 1.00 73.31 233 LYS A CA 1
ATOM 1840 C C . LYS A 1 233 ? 25.494 -8.233 13.725 1.00 73.31 233 LYS A C 1
ATOM 1842 O O . LYS A 1 233 ? 26.267 -8.480 14.646 1.00 73.31 233 LYS A O 1
ATOM 1847 N N . SER A 1 234 ? 24.811 -9.185 13.076 1.00 70.06 234 SER A N 1
ATOM 1848 C CA . SER A 1 234 ? 24.825 -10.620 13.412 1.00 70.06 234 SER A CA 1
ATOM 1849 C C . SER A 1 234 ? 24.588 -10.898 14.905 1.00 70.06 234 SER A C 1
ATOM 1851 O O . SER A 1 234 ? 25.176 -11.811 15.480 1.00 70.06 234 SER A O 1
ATOM 1853 N N . ASN A 1 235 ? 23.746 -10.086 15.551 1.00 80.06 235 ASN A N 1
ATOM 1854 C CA . ASN A 1 235 ? 23.485 -10.157 16.984 1.00 80.06 235 ASN A CA 1
ATOM 1855 C C . ASN A 1 235 ? 22.076 -10.709 17.238 1.00 80.06 235 ASN A C 1
ATOM 1857 O O . ASN A 1 235 ? 21.090 -9.970 17.220 1.00 80.06 235 ASN A O 1
ATOM 1861 N N . GLU A 1 236 ? 21.985 -12.018 17.474 1.00 88.75 236 GLU A N 1
ATOM 1862 C CA . GLU A 1 236 ? 20.711 -12.714 17.700 1.00 88.75 236 GLU A CA 1
ATOM 1863 C C . GLU A 1 236 ? 19.925 -12.163 18.900 1.00 88.75 236 GLU A C 1
ATOM 1865 O O . GLU A 1 236 ? 18.693 -12.099 18.857 1.00 88.75 236 GLU A O 1
ATOM 1870 N N . ASP A 1 237 ? 20.618 -11.729 19.955 1.00 89.50 237 ASP A N 1
ATOM 1871 C CA . ASP A 1 237 ? 19.977 -11.170 21.147 1.00 89.50 237 ASP A CA 1
ATOM 1872 C C . ASP A 1 237 ? 19.332 -9.814 20.849 1.00 89.50 237 ASP A C 1
ATOM 1874 O O . ASP A 1 237 ? 18.214 -9.549 21.293 1.00 89.50 237 ASP A O 1
ATOM 1878 N N . GLU A 1 238 ? 19.984 -8.979 20.036 1.00 89.38 238 GLU A N 1
ATOM 1879 C CA . GLU A 1 238 ? 19.427 -7.695 19.599 1.00 89.38 238 GLU A CA 1
ATOM 1880 C C . GLU A 1 238 ? 18.193 -7.901 18.711 1.00 89.38 238 GLU A C 1
ATOM 1882 O O . GLU A 1 238 ? 17.180 -7.230 18.907 1.00 89.38 238 GLU A O 1
ATOM 1887 N N . VAL A 1 239 ? 18.224 -8.876 17.796 1.00 90.12 239 VAL A N 1
ATOM 1888 C CA . VAL A 1 239 ? 17.053 -9.252 16.982 1.00 90.12 239 VAL A CA 1
ATOM 1889 C C . VAL A 1 239 ? 15.888 -9.679 17.873 1.00 90.12 239 VAL A C 1
ATOM 1891 O O . VAL A 1 239 ? 14.767 -9.185 17.718 1.00 90.12 239 VAL A O 1
ATOM 1894 N N . ARG A 1 240 ? 16.149 -10.576 18.833 1.00 92.31 240 ARG A N 1
ATOM 1895 C CA . ARG A 1 240 ? 15.135 -11.073 19.769 1.00 92.31 240 ARG A CA 1
ATOM 1896 C C . ARG A 1 240 ? 14.549 -9.934 20.595 1.00 92.31 240 ARG A C 1
ATOM 1898 O O . ARG A 1 240 ? 13.330 -9.838 20.715 1.00 92.31 240 ARG A O 1
ATOM 1905 N N . GLN A 1 241 ? 15.400 -9.051 21.112 1.00 92.25 241 GLN A N 1
ATOM 1906 C CA . GLN A 1 241 ? 14.985 -7.902 21.906 1.00 92.25 241 GLN A CA 1
ATOM 1907 C C . GLN A 1 241 ? 14.105 -6.946 21.094 1.00 92.25 241 GLN A C 1
ATOM 1909 O O . GLN A 1 241 ? 13.021 -6.584 21.550 1.00 92.25 241 GLN A O 1
ATOM 1914 N N . ARG A 1 242 ? 14.525 -6.569 19.880 1.00 92.19 242 ARG A N 1
ATOM 1915 C CA . ARG A 1 242 ? 13.749 -5.675 19.005 1.00 92.19 242 ARG A CA 1
ATOM 1916 C C . ARG A 1 242 ? 12.403 -6.285 18.616 1.00 92.19 242 ARG A C 1
ATOM 1918 O O . ARG A 1 242 ? 11.376 -5.618 18.729 1.00 92.19 242 ARG A O 1
ATOM 1925 N N . SER A 1 243 ? 12.383 -7.563 18.235 1.00 93.31 243 SER A N 1
ATOM 1926 C CA . SER A 1 243 ? 11.139 -8.279 17.930 1.00 93.31 243 SER A CA 1
ATOM 1927 C C . SER A 1 243 ? 10.204 -8.346 19.140 1.00 93.31 243 SER A C 1
ATOM 1929 O O . SER A 1 243 ? 8.991 -8.195 18.986 1.00 93.31 243 SER A O 1
ATOM 1931 N N . GLN A 1 244 ? 10.749 -8.563 20.339 1.00 94.69 244 GLN A N 1
ATOM 1932 C CA . GLN A 1 244 ? 9.965 -8.626 21.566 1.00 94.69 244 GLN A CA 1
ATOM 1933 C C . GLN A 1 244 ? 9.374 -7.261 21.938 1.00 94.69 244 GLN A C 1
ATOM 1935 O O . GLN A 1 244 ? 8.199 -7.197 22.292 1.00 94.69 244 GLN A O 1
ATOM 1940 N N . ILE A 1 245 ? 10.128 -6.168 21.775 1.00 94.69 245 ILE A N 1
ATOM 1941 C CA . ILE A 1 245 ? 9.626 -4.799 21.984 1.00 94.69 245 ILE A CA 1
ATOM 1942 C C . ILE A 1 245 ? 8.410 -4.522 21.090 1.00 94.69 245 ILE A C 1
ATOM 1944 O O . ILE A 1 245 ? 7.383 -4.057 21.586 1.00 94.69 245 ILE A O 1
ATOM 1948 N N . VAL A 1 246 ? 8.499 -4.839 19.793 1.00 95.19 246 VAL A N 1
ATOM 1949 C CA . VAL A 1 246 ? 7.383 -4.650 18.847 1.00 95.19 246 VAL A CA 1
ATOM 1950 C C . VAL A 1 246 ? 6.173 -5.490 19.263 1.00 95.19 246 VAL A C 1
ATOM 1952 O O . VAL A 1 246 ? 5.059 -4.971 19.344 1.00 95.19 246 VAL A O 1
ATOM 1955 N N . HIS A 1 247 ? 6.387 -6.766 19.594 1.00 95.81 247 HIS A N 1
ATOM 1956 C CA . HIS A 1 247 ? 5.317 -7.665 20.027 1.00 95.81 247 HIS A CA 1
ATOM 1957 C C . HIS A 1 247 ? 4.596 -7.159 21.288 1.00 95.81 247 HIS A C 1
ATOM 1959 O O . HIS A 1 247 ? 3.364 -7.125 21.344 1.00 95.81 247 HIS A O 1
ATOM 1965 N N . GLU A 1 248 ? 5.356 -6.733 22.299 1.00 96.62 248 GLU A N 1
ATOM 1966 C CA . GLU A 1 248 ? 4.814 -6.219 23.557 1.00 96.62 248 GLU A CA 1
ATOM 1967 C C . GLU A 1 248 ? 4.008 -4.934 23.349 1.00 96.62 248 GLU A C 1
ATOM 1969 O O . GLU A 1 248 ? 2.902 -4.810 23.881 1.00 96.62 248 GLU A O 1
ATOM 1974 N N . VAL A 1 249 ? 4.527 -4.011 22.535 1.00 97.19 249 VAL A N 1
ATOM 1975 C CA . VAL A 1 249 ? 3.844 -2.764 22.175 1.00 97.19 249 VAL A CA 1
ATOM 1976 C C . VAL A 1 249 ? 2.514 -3.041 21.500 1.00 97.19 249 VAL A C 1
ATOM 1978 O O . VAL A 1 249 ? 1.497 -2.492 21.910 1.00 97.19 249 VAL A O 1
ATOM 1981 N N . ILE A 1 250 ? 2.481 -3.925 20.508 1.00 97.19 250 ILE A N 1
ATOM 1982 C CA . ILE A 1 250 ? 1.251 -4.244 19.776 1.00 97.19 250 ILE A CA 1
ATOM 1983 C C . ILE A 1 250 ? 0.224 -4.903 20.705 1.00 97.19 250 ILE A C 1
ATOM 1985 O O . ILE A 1 250 ? -0.969 -4.583 20.653 1.00 97.19 250 ILE A O 1
ATOM 1989 N N . GLY A 1 251 ? 0.684 -5.740 21.640 1.00 96.38 251 GLY A N 1
ATOM 1990 C CA . GLY A 1 251 ? -0.144 -6.266 22.723 1.00 96.38 251 GLY A CA 1
ATOM 1991 C C . GLY A 1 251 ? -0.716 -5.178 23.643 1.00 96.38 251 GLY A C 1
ATOM 1992 O O . GLY A 1 251 ? -1.872 -5.273 24.068 1.00 96.38 251 GLY A O 1
ATOM 1993 N N . GLU A 1 252 ? 0.057 -4.135 23.945 1.00 96.69 252 GLU A N 1
ATOM 1994 C CA . GLU A 1 252 ? -0.373 -2.974 24.734 1.00 96.69 252 GLU A CA 1
ATOM 1995 C C . GLU A 1 252 ? -1.410 -2.123 23.984 1.00 96.69 252 GLU A C 1
ATOM 1997 O O . GLU A 1 252 ? -2.482 -1.841 24.527 1.00 96.69 252 GLU A O 1
ATOM 2002 N N . LEU A 1 253 ? -1.155 -1.811 22.709 1.00 97.75 253 LEU A N 1
ATOM 2003 C CA . LEU A 1 253 ? -2.081 -1.081 21.839 1.00 97.75 253 LEU A CA 1
ATOM 2004 C C . LEU A 1 253 ? -3.432 -1.803 21.730 1.00 97.75 253 LEU A C 1
ATOM 2006 O O . LEU A 1 253 ? -4.492 -1.200 21.905 1.00 97.75 253 LEU A O 1
ATOM 2010 N N . LYS A 1 254 ? -3.405 -3.126 21.535 1.00 97.25 254 LYS A N 1
ATOM 2011 C CA . LYS A 1 254 ? -4.604 -3.976 21.499 1.00 97.25 254 LYS A CA 1
ATOM 2012 C C . LYS A 1 254 ? -5.426 -3.869 22.788 1.00 97.25 254 LYS A C 1
ATOM 2014 O O . LYS A 1 254 ? -6.647 -3.712 22.733 1.00 97.25 254 LYS A O 1
ATOM 2019 N N . LYS A 1 255 ? -4.773 -3.915 23.956 1.00 96.00 255 LYS A N 1
ATOM 2020 C CA . LYS A 1 255 ? -5.442 -3.745 25.261 1.00 96.00 255 LYS A CA 1
ATOM 2021 C C . LYS A 1 255 ? -6.065 -2.355 25.400 1.00 96.00 255 LYS A C 1
ATOM 2023 O O . LYS A 1 255 ? -7.171 -2.246 25.933 1.00 96.00 255 LYS A O 1
ATOM 2028 N N . LEU A 1 256 ? -5.391 -1.312 24.911 1.00 96.62 256 LEU A N 1
ATOM 2029 C CA . LEU A 1 256 ? -5.918 0.052 24.932 1.00 96.62 256 LEU A CA 1
ATOM 2030 C C . LEU A 1 256 ? -7.193 0.176 24.086 1.00 96.62 256 LEU A C 1
ATOM 2032 O O . LEU A 1 256 ? -8.191 0.714 24.569 1.00 96.62 256 LEU A O 1
ATOM 2036 N N . ILE A 1 257 ? -7.200 -0.397 22.878 1.00 97.06 257 ILE A N 1
ATOM 2037 C CA . ILE A 1 257 ? -8.375 -0.414 21.991 1.00 97.06 257 ILE A CA 1
ATOM 2038 C C . ILE A 1 257 ? -9.552 -1.133 22.662 1.00 97.06 257 ILE A C 1
ATOM 2040 O O . ILE A 1 257 ? -10.668 -0.610 22.683 1.00 97.06 257 ILE A O 1
ATOM 2044 N N . TYR A 1 258 ? -9.322 -2.296 23.280 1.00 95.62 258 TYR A N 1
ATOM 2045 C CA . TYR A 1 258 ? -10.370 -3.012 24.017 1.00 95.62 258 TYR A CA 1
ATOM 2046 C C . TYR A 1 258 ? -10.933 -2.206 25.184 1.00 95.62 258 TYR A C 1
ATOM 2048 O O . TYR A 1 258 ? -12.145 -2.189 25.396 1.00 95.62 258 TYR A O 1
ATOM 2056 N N . LYS A 1 259 ? -10.074 -1.506 25.928 1.00 94.19 259 LYS A N 1
ATOM 2057 C CA . LYS A 1 259 ? -10.503 -0.655 27.041 1.00 94.19 259 LYS A CA 1
ATOM 2058 C C . LYS A 1 259 ? -11.353 0.522 26.557 1.00 94.19 259 LYS A C 1
ATOM 2060 O O . LYS A 1 259 ? -12.371 0.821 27.179 1.00 94.19 259 LYS A O 1
ATOM 2065 N N . ALA A 1 260 ? -10.952 1.169 25.464 1.00 92.12 260 ALA A N 1
ATOM 2066 C CA . ALA A 1 260 ? -11.658 2.318 24.905 1.00 92.12 260 ALA A CA 1
ATOM 2067 C C . ALA A 1 260 ? -13.020 1.933 24.303 1.00 92.12 260 ALA A C 1
ATOM 2069 O O . ALA A 1 260 ? -14.014 2.627 24.508 1.00 92.12 260 ALA A O 1
ATOM 2070 N N . THR A 1 261 ? -13.083 0.794 23.610 1.00 91.31 261 THR A N 1
ATOM 2071 C CA . THR A 1 261 ? -14.304 0.314 22.940 1.00 91.31 261 THR A CA 1
ATOM 2072 C C . THR A 1 261 ? -15.240 -0.470 23.857 1.00 91.31 261 THR A C 1
ATOM 2074 O O . THR A 1 261 ? -16.429 -0.572 23.561 1.00 91.31 261 THR A O 1
ATOM 2077 N N . LYS A 1 262 ? -14.723 -1.025 24.962 1.00 90.75 262 LYS A N 1
ATOM 2078 C CA . LYS A 1 262 ? -15.415 -1.999 25.826 1.00 90.75 262 LYS A CA 1
ATOM 2079 C C . LYS A 1 262 ? -15.911 -3.237 25.061 1.00 90.75 262 LYS A C 1
ATOM 2081 O O . LYS A 1 262 ? -16.867 -3.880 25.486 1.00 90.75 262 LYS A O 1
ATOM 2086 N N . ASP A 1 263 ? -15.254 -3.579 23.953 1.00 90.38 263 ASP A N 1
ATOM 2087 C CA . ASP A 1 263 ? -15.591 -4.720 23.099 1.00 90.38 263 ASP A CA 1
ATOM 2088 C C . ASP A 1 263 ? -14.316 -5.481 22.716 1.00 90.38 263 ASP A C 1
ATOM 2090 O O . ASP A 1 263 ? -13.417 -4.929 22.082 1.00 90.38 263 ASP A O 1
ATOM 2094 N N . ASN A 1 264 ? -14.236 -6.768 23.064 1.00 86.69 264 ASN A N 1
ATOM 2095 C CA . ASN A 1 264 ? -13.104 -7.628 22.704 1.00 86.69 264 ASN A CA 1
ATOM 2096 C C . ASN A 1 264 ? -13.108 -8.054 21.222 1.00 86.69 264 ASN A C 1
ATOM 2098 O O . ASN A 1 264 ? -12.099 -8.560 20.732 1.00 86.69 264 ASN A O 1
ATOM 2102 N N . LYS A 1 265 ? -14.209 -7.814 20.499 1.00 91.06 265 LYS A N 1
ATOM 2103 C CA . LYS A 1 265 ? -14.343 -8.016 19.047 1.00 91.06 265 LYS A CA 1
ATOM 2104 C C . LYS A 1 265 ? -14.116 -6.734 18.243 1.00 91.06 265 LYS A C 1
ATOM 2106 O O . LYS A 1 265 ? -14.328 -6.731 17.029 1.00 91.06 265 LYS A O 1
ATOM 2111 N N . SER A 1 266 ? -13.713 -5.643 18.897 1.00 93.62 266 SER A N 1
ATOM 2112 C CA . SER A 1 266 ? -13.359 -4.394 18.215 1.00 93.62 266 SER A CA 1
ATOM 2113 C C . SER A 1 266 ? -12.091 -4.542 17.380 1.00 93.62 266 SER A C 1
ATOM 2115 O O . SER A 1 266 ? -12.024 -3.991 16.291 1.00 93.62 266 SER A O 1
ATOM 2117 N N . VAL A 1 267 ? -11.112 -5.322 17.837 1.00 97.00 267 VAL A N 1
ATOM 2118 C CA . VAL A 1 267 ? -9.903 -5.648 17.069 1.00 97.00 267 VAL A CA 1
ATOM 2119 C C . VAL A 1 267 ? -10.189 -6.865 16.195 1.00 97.00 267 VAL A C 1
ATOM 2121 O O . VAL A 1 267 ? -10.485 -7.942 16.712 1.00 97.00 267 VAL A O 1
ATOM 2124 N N . LEU A 1 268 ? -10.110 -6.682 14.877 1.00 95.44 268 LEU A N 1
ATOM 2125 C CA . LEU A 1 268 ? -10.305 -7.733 13.879 1.00 95.44 268 LEU A CA 1
ATOM 2126 C C . LEU A 1 268 ? -9.032 -8.574 13.728 1.00 95.44 268 LEU A C 1
ATOM 2128 O O . LEU A 1 268 ? -9.120 -9.797 13.684 1.00 95.44 268 LEU A O 1
ATOM 2132 N N . PHE A 1 269 ? -7.865 -7.925 13.683 1.00 96.00 269 PHE A N 1
ATOM 2133 C CA . PHE A 1 269 ? -6.562 -8.585 13.774 1.00 96.00 269 PHE A CA 1
ATOM 2134 C C . PHE A 1 269 ? -5.510 -7.643 14.375 1.00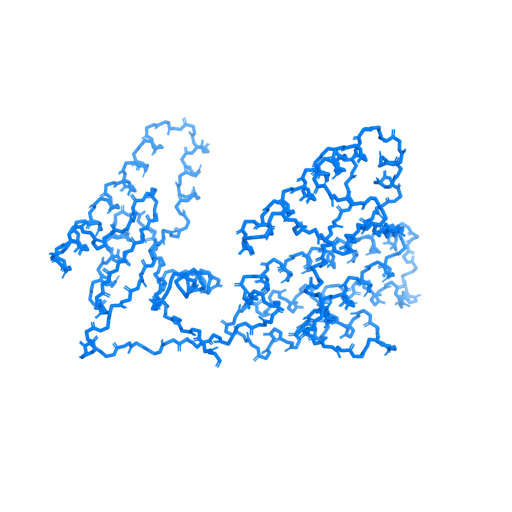 96.00 269 PHE A C 1
ATOM 2136 O O . PHE A 1 269 ? -5.667 -6.422 14.338 1.00 96.00 269 PHE A O 1
ATOM 2143 N N . ALA A 1 270 ? -4.452 -8.225 14.938 1.00 94.69 270 ALA A N 1
ATOM 2144 C CA . ALA A 1 270 ? -3.275 -7.519 15.438 1.00 94.69 270 ALA A CA 1
ATOM 2145 C C . ALA A 1 270 ? -2.070 -8.462 15.326 1.00 94.69 270 ALA A C 1
ATOM 2147 O O . ALA A 1 270 ? -1.901 -9.320 16.190 1.00 94.69 270 ALA A O 1
ATOM 2148 N N . GLU A 1 271 ? -1.304 -8.347 14.244 1.00 92.31 271 GLU A N 1
ATOM 2149 C CA . GLU A 1 271 ? -0.219 -9.268 13.884 1.00 92.31 271 GLU A CA 1
ATOM 2150 C C . GLU A 1 271 ? 0.987 -8.479 13.374 1.00 92.31 271 GLU A C 1
ATOM 2152 O O . GLU A 1 271 ? 0.830 -7.526 12.609 1.00 92.31 271 GLU A O 1
ATOM 2157 N N . GLY A 1 272 ? 2.193 -8.877 13.786 1.00 91.88 272 GLY A N 1
ATOM 2158 C CA . GLY A 1 272 ? 3.395 -8.085 13.522 1.00 91.88 272 GLY A CA 1
ATOM 2159 C C . GLY A 1 272 ? 3.245 -6.680 14.104 1.00 91.88 272 GLY A C 1
ATOM 2160 O O . GLY A 1 272 ? 2.945 -6.543 15.284 1.00 91.88 272 GLY A O 1
ATOM 2161 N N . ASP A 1 273 ? 3.418 -5.661 13.270 1.00 93.12 273 ASP A N 1
ATOM 2162 C CA . ASP A 1 273 ? 3.216 -4.235 13.555 1.00 93.12 273 ASP A CA 1
ATOM 2163 C C . ASP A 1 273 ? 1.859 -3.680 13.088 1.00 93.12 273 ASP A C 1
ATOM 2165 O O . ASP A 1 273 ? 1.585 -2.489 13.238 1.00 93.12 273 ASP A O 1
ATOM 2169 N N . ASN A 1 274 ? 0.997 -4.541 12.548 1.00 95.12 274 ASN A N 1
ATOM 2170 C CA . ASN A 1 274 ? -0.266 -4.154 11.942 1.00 95.12 274 ASN A CA 1
ATOM 2171 C C . ASN A 1 274 ? -1.453 -4.455 12.867 1.00 95.12 274 ASN A C 1
ATOM 2173 O O . ASN A 1 274 ? -1.582 -5.558 13.402 1.00 95.12 274 ASN A O 1
ATOM 2177 N N . ILE A 1 275 ? -2.380 -3.503 13.009 1.00 97.81 275 ILE A N 1
ATOM 2178 C CA . ILE A 1 275 ? -3.643 -3.677 13.742 1.00 97.81 275 ILE A CA 1
ATOM 2179 C C . ILE A 1 275 ? -4.804 -3.176 12.884 1.00 97.81 275 ILE A C 1
ATOM 2181 O O . ILE A 1 275 ? -4.788 -2.048 12.399 1.00 97.81 275 ILE A O 1
ATOM 2185 N N . LEU A 1 276 ? -5.861 -3.979 12.758 1.00 97.88 276 LEU A N 1
ATOM 2186 C CA . LEU A 1 276 ? -7.143 -3.553 12.196 1.00 97.88 276 LEU A CA 1
ATOM 2187 C C . LEU A 1 276 ? -8.216 -3.629 13.273 1.00 97.88 276 LEU A C 1
ATOM 2189 O O . LEU A 1 276 ? -8.450 -4.689 13.857 1.00 97.88 276 LEU A O 1
ATOM 2193 N N . PHE A 1 277 ? -8.914 -2.523 13.506 1.00 97.81 277 PHE A N 1
ATOM 2194 C CA . PHE A 1 277 ? -9.978 -2.456 14.501 1.00 97.81 277 PHE A CA 1
ATOM 2195 C C . PHE A 1 277 ? -11.160 -1.598 14.046 1.00 97.81 277 PHE A C 1
ATOM 2197 O O . PHE A 1 277 ? -11.071 -0.846 13.079 1.00 97.81 277 PHE A O 1
ATOM 2204 N N . LYS A 1 278 ? -12.291 -1.730 14.739 1.00 95.75 278 LYS A N 1
ATOM 2205 C CA . LYS A 1 278 ? -13.500 -0.923 14.561 1.00 95.75 278 LYS A CA 1
ATOM 2206 C C . LYS A 1 278 ? -13.842 -0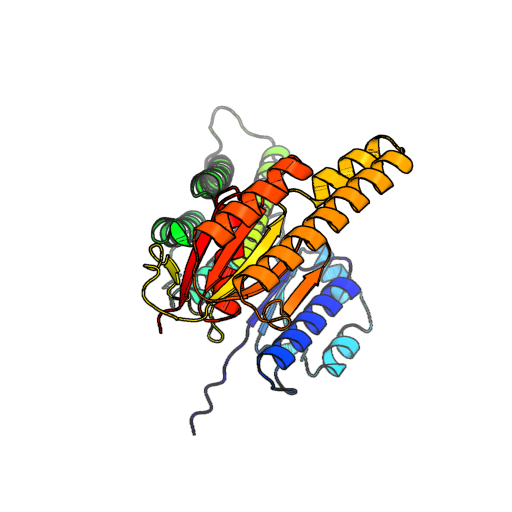.194 15.856 1.00 95.75 278 LYS A C 1
ATOM 2208 O O . LYS A 1 278 ? -13.842 -0.796 16.929 1.00 95.75 278 LYS A O 1
ATOM 2213 N N . ALA A 1 279 ? -14.144 1.093 15.760 1.00 94.12 279 ALA A N 1
ATOM 2214 C CA . ALA A 1 279 ? -14.491 1.925 16.909 1.00 94.12 279 ALA A CA 1
ATOM 2215 C C . ALA A 1 279 ? -15.266 3.178 16.467 1.00 94.12 279 ALA A C 1
ATOM 2217 O O . ALA A 1 279 ? -15.246 3.534 15.287 1.00 94.12 279 ALA A O 1
ATOM 2218 N N . PRO A 1 280 ? -15.944 3.884 17.385 1.00 92.06 280 PRO A N 1
ATOM 2219 C CA . PRO A 1 280 ? -16.258 5.292 17.180 1.00 92.06 280 PRO A CA 1
ATOM 2220 C C . PRO A 1 280 ? -14.970 6.103 16.997 1.00 92.06 280 PRO A C 1
ATOM 2222 O O . PRO A 1 280 ? -13.933 5.759 17.569 1.00 92.06 280 PRO A O 1
ATOM 2225 N N . TYR A 1 281 ? -15.036 7.192 16.232 1.00 90.88 281 TYR A N 1
ATOM 2226 C CA . TYR A 1 281 ? -13.902 8.106 16.125 1.00 90.88 281 TYR A CA 1
ATOM 2227 C C . TYR A 1 281 ? -13.611 8.746 17.488 1.00 90.88 281 TYR A C 1
ATOM 2229 O O . TYR A 1 281 ? -14.514 9.303 18.106 1.00 90.88 281 TYR A O 1
ATOM 2237 N N . GLN A 1 282 ? -12.367 8.621 17.955 1.00 91.06 282 GLN A N 1
ATOM 2238 C CA . GLN A 1 282 ? -11.882 9.200 19.207 1.00 91.06 282 GLN A CA 1
ATOM 2239 C C . GLN A 1 282 ? -10.434 9.645 19.017 1.00 91.06 282 GLN A C 1
ATOM 2241 O O . GLN A 1 282 ? -9.516 8.827 19.050 1.00 91.06 282 GLN A O 1
ATOM 2246 N N . VAL A 1 283 ? -10.217 10.947 18.823 1.00 90.62 283 VAL A N 1
ATOM 2247 C CA . VAL A 1 283 ? -8.878 11.487 18.524 1.00 90.62 283 VAL A CA 1
ATOM 2248 C C . VAL A 1 283 ? -7.852 11.179 19.622 1.00 90.62 283 VAL A C 1
ATOM 2250 O O . VAL A 1 283 ? -6.694 10.902 19.323 1.00 90.62 283 VAL A O 1
ATOM 2253 N N . SER A 1 284 ? -8.278 11.162 20.889 1.00 92.75 284 SER A N 1
ATOM 2254 C CA . SER A 1 284 ? -7.418 10.827 22.028 1.00 92.75 284 SER A CA 1
ATOM 2255 C C . SER A 1 284 ? -6.874 9.403 21.941 1.00 92.75 284 SER A C 1
ATOM 2257 O O . SER A 1 284 ? -5.672 9.214 22.091 1.00 92.75 284 SER A O 1
ATOM 2259 N N . LEU A 1 285 ? -7.730 8.426 21.618 1.00 95.06 285 LEU A N 1
ATOM 2260 C CA . LEU A 1 285 ? -7.318 7.036 21.428 1.00 95.06 285 LEU A CA 1
ATOM 2261 C C . LEU A 1 285 ? -6.274 6.933 20.315 1.00 95.06 285 LEU A C 1
ATOM 2263 O O . LEU A 1 285 ? -5.234 6.322 20.521 1.00 95.06 285 LEU A O 1
ATOM 2267 N N . LEU A 1 286 ? -6.529 7.541 19.153 1.00 95.44 286 LEU A N 1
ATOM 2268 C CA . LEU A 1 286 ? -5.617 7.452 18.007 1.00 95.44 286 LEU A CA 1
ATOM 2269 C C . LEU A 1 286 ? -4.246 8.069 18.317 1.00 95.44 286 LEU A C 1
ATOM 2271 O O . LEU A 1 286 ? -3.217 7.461 18.024 1.00 95.44 286 LEU A O 1
ATOM 2275 N N . ASN A 1 287 ? -4.234 9.229 18.976 1.00 95.50 287 ASN A N 1
ATOM 2276 C CA . ASN A 1 287 ? -3.000 9.880 19.410 1.00 95.50 287 ASN A CA 1
ATOM 2277 C C . ASN A 1 287 ? -2.248 9.043 20.454 1.00 95.50 287 ASN A C 1
ATOM 2279 O O . ASN A 1 287 ? -1.024 8.944 20.386 1.00 95.50 287 ASN A O 1
ATOM 2283 N N . ASP A 1 288 ? -2.955 8.417 21.398 1.00 97.38 288 ASP A N 1
ATOM 2284 C CA . ASP A 1 288 ? -2.337 7.525 22.381 1.00 97.38 288 ASP A CA 1
ATOM 2285 C C . ASP A 1 288 ? -1.708 6.296 21.722 1.00 97.38 288 ASP A C 1
ATOM 2287 O O . ASP A 1 288 ? -0.608 5.905 22.111 1.00 97.38 288 ASP A O 1
ATOM 2291 N N . LEU A 1 289 ? -2.348 5.720 20.696 1.00 97.81 289 LEU A N 1
ATOM 2292 C CA . LEU A 1 289 ? -1.775 4.601 19.944 1.00 97.81 289 LEU A CA 1
ATOM 2293 C C . LEU A 1 289 ? -0.440 4.988 19.295 1.00 97.81 289 LEU A C 1
ATOM 2295 O O . LEU A 1 289 ? 0.558 4.291 19.479 1.00 97.81 289 LEU A O 1
ATOM 2299 N N . GLN A 1 290 ? -0.398 6.121 18.583 1.00 97.00 290 GLN A N 1
ATOM 2300 C CA . GLN A 1 290 ? 0.837 6.610 17.960 1.00 97.00 290 GLN A CA 1
ATOM 2301 C C . GLN A 1 290 ? 1.912 6.948 19.000 1.00 97.00 290 GLN A C 1
ATOM 2303 O O . GLN A 1 290 ? 3.084 6.615 18.818 1.00 97.00 290 GLN A O 1
ATOM 2308 N N . ARG A 1 291 ? 1.519 7.593 20.104 1.00 97.56 291 ARG A N 1
ATOM 2309 C CA . ARG A 1 291 ? 2.429 7.995 21.180 1.00 97.56 291 ARG A CA 1
ATOM 2310 C C . ARG A 1 291 ? 3.079 6.785 21.851 1.00 97.56 291 ARG A C 1
ATOM 2312 O O . ARG A 1 291 ? 4.301 6.751 21.944 1.00 97.56 291 ARG A O 1
ATOM 2319 N N . ILE A 1 292 ? 2.290 5.794 22.273 1.00 97.50 292 ILE A N 1
ATOM 2320 C CA . ILE A 1 292 ? 2.801 4.584 22.940 1.00 97.50 292 ILE A CA 1
ATOM 2321 C C . ILE A 1 292 ? 3.750 3.824 22.013 1.00 97.50 292 ILE A C 1
ATOM 2323 O O . ILE A 1 292 ? 4.828 3.411 22.442 1.00 97.50 292 ILE A O 1
ATOM 2327 N N . TYR A 1 293 ? 3.384 3.677 20.735 1.00 96.94 293 TYR A N 1
ATOM 2328 C CA . TYR A 1 293 ? 4.247 3.018 19.759 1.00 96.94 293 TYR A CA 1
ATOM 2329 C C . TYR A 1 293 ? 5.602 3.726 19.645 1.00 96.94 293 TYR A C 1
ATOM 2331 O O . TYR A 1 293 ? 6.647 3.085 19.768 1.00 96.94 293 TYR A O 1
ATOM 2339 N N . LYS A 1 294 ? 5.589 5.059 19.522 1.00 96.31 294 LYS A N 1
ATOM 2340 C CA . LYS A 1 294 ? 6.798 5.880 19.416 1.00 96.31 294 LYS A CA 1
ATOM 2341 C C . LYS A 1 294 ? 7.665 5.867 20.662 1.00 96.31 294 LYS A C 1
ATOM 2343 O O . LYS A 1 294 ? 8.879 5.737 20.547 1.00 96.31 294 LYS A O 1
ATOM 2348 N N . GLU A 1 295 ? 7.071 5.971 21.843 1.00 96.12 295 GLU A N 1
ATOM 2349 C CA . GLU A 1 295 ? 7.807 5.945 23.111 1.00 96.12 295 GLU A CA 1
ATOM 2350 C C . GLU A 1 295 ? 8.549 4.620 23.324 1.00 96.12 295 GLU A C 1
ATOM 2352 O O . GLU A 1 295 ? 9.626 4.603 23.916 1.00 96.12 295 GLU A O 1
ATOM 2357 N N . ARG A 1 296 ? 7.987 3.506 22.842 1.00 93.88 296 ARG A N 1
ATOM 2358 C CA . ARG A 1 296 ? 8.524 2.166 23.101 1.00 93.88 296 ARG A CA 1
ATOM 2359 C C . ARG A 1 296 ? 9.449 1.642 22.010 1.00 93.88 296 ARG A C 1
ATOM 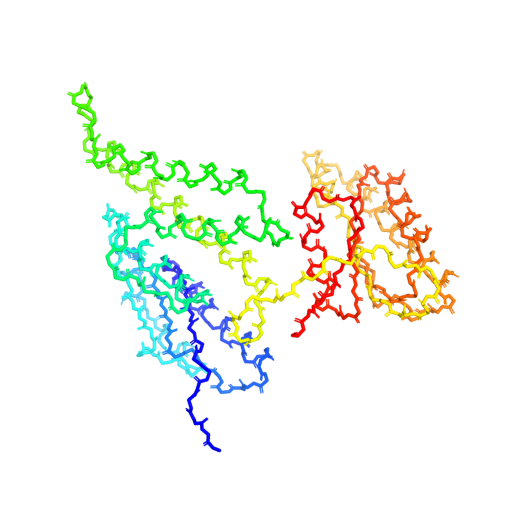2361 O O . ARG A 1 296 ? 10.376 0.905 22.326 1.00 93.88 296 ARG A O 1
ATOM 2368 N N . THR A 1 297 ? 9.206 2.007 20.755 1.00 92.31 297 THR A N 1
ATOM 2369 C CA . THR A 1 297 ? 9.999 1.531 19.606 1.00 92.31 297 THR A CA 1
ATOM 2370 C C . THR A 1 297 ? 10.979 2.582 19.082 1.00 92.31 297 THR A C 1
ATOM 2372 O O . THR A 1 297 ? 11.955 2.235 18.425 1.00 92.31 297 THR A O 1
ATOM 2375 N N . GLY A 1 298 ? 10.732 3.868 19.357 1.00 93.00 298 GLY A N 1
ATOM 2376 C CA . GLY A 1 298 ? 11.400 4.992 18.695 1.00 93.00 298 GLY A CA 1
ATOM 2377 C C . GLY A 1 298 ? 10.870 5.299 17.286 1.00 93.00 298 GLY A C 1
ATOM 2378 O O . GLY A 1 298 ? 11.301 6.282 16.686 1.00 93.00 298 GLY A O 1
ATOM 2379 N N . LEU A 1 299 ? 9.932 4.499 16.768 1.00 93.62 299 LEU A N 1
ATOM 2380 C CA . LEU A 1 299 ? 9.375 4.595 15.417 1.00 93.62 299 LEU A CA 1
ATOM 2381 C C . LEU A 1 299 ? 8.017 5.306 15.414 1.00 93.62 299 LEU A C 1
ATOM 2383 O O . LEU A 1 299 ? 7.337 5.392 16.433 1.00 93.62 299 LEU A O 1
ATOM 2387 N N . THR A 1 300 ? 7.583 5.820 14.269 1.00 94.88 300 THR A N 1
ATOM 2388 C CA . THR A 1 300 ? 6.220 6.353 14.131 1.00 94.88 300 THR A CA 1
ATOM 2389 C C . THR A 1 300 ? 5.234 5.248 13.761 1.00 94.88 300 THR A C 1
ATOM 2391 O O . THR A 1 300 ? 5.622 4.176 13.306 1.00 94.88 300 THR A O 1
ATOM 2394 N N . GLY A 1 301 ? 3.948 5.494 14.007 1.00 94.88 301 GLY A N 1
ATOM 2395 C CA . GLY A 1 301 ? 2.868 4.633 13.536 1.00 94.88 301 GLY A CA 1
ATOM 2396 C C . GLY A 1 301 ? 1.911 5.440 12.675 1.00 94.88 301 GLY A C 1
ATOM 2397 O O . GLY A 1 301 ? 1.544 6.559 13.043 1.00 94.88 301 GLY A O 1
ATOM 2398 N N . THR A 1 302 ? 1.494 4.875 11.552 1.00 96.00 302 THR A N 1
ATOM 2399 C CA . THR A 1 302 ? 0.528 5.475 10.633 1.00 96.00 302 THR A CA 1
ATOM 2400 C C . THR A 1 302 ? -0.869 4.927 10.911 1.00 96.00 302 THR A C 1
ATOM 2402 O O . THR A 1 302 ? -1.032 3.721 11.095 1.00 96.00 302 THR A O 1
ATOM 2405 N N . ILE A 1 303 ? -1.888 5.796 10.920 1.00 97.19 303 ILE A N 1
ATOM 2406 C CA . ILE A 1 303 ? -3.290 5.394 11.097 1.00 97.19 303 ILE A CA 1
ATOM 2407 C C . ILE A 1 303 ? -4.138 5.862 9.917 1.00 97.19 303 ILE A C 1
ATOM 2409 O O . ILE A 1 303 ? -4.218 7.048 9.616 1.00 97.19 303 ILE A O 1
ATOM 2413 N N . GLY A 1 304 ? -4.851 4.932 9.297 1.00 95.00 304 GLY A N 1
ATOM 2414 C CA . GLY A 1 304 ? -5.795 5.177 8.212 1.00 95.00 304 GLY A CA 1
ATOM 2415 C C . GLY A 1 304 ? -7.193 4.742 8.628 1.00 95.00 304 GLY A C 1
ATOM 2416 O O . GLY A 1 304 ? -7.352 3.664 9.199 1.00 95.00 304 GLY A O 1
ATOM 2417 N N . TYR A 1 305 ? -8.221 5.543 8.354 1.00 95.50 305 TYR A N 1
ATOM 2418 C CA . TYR A 1 305 ? -9.593 5.213 8.744 1.00 95.50 305 TYR A CA 1
ATOM 2419 C C . TYR A 1 305 ? -10.637 5.506 7.666 1.00 95.50 305 TYR A C 1
ATOM 2421 O O . TYR A 1 305 ? -10.469 6.374 6.811 1.00 95.50 305 TYR A O 1
ATOM 2429 N N . GLY A 1 306 ? -11.742 4.763 7.731 1.00 93.56 306 GLY A N 1
ATOM 2430 C CA . GLY A 1 306 ? -12.856 4.833 6.787 1.00 93.56 306 GLY A CA 1
ATOM 2431 C C . GLY A 1 306 ? -14.080 4.070 7.293 1.00 93.56 306 GLY A C 1
ATOM 2432 O O . GLY A 1 306 ? -14.022 3.374 8.306 1.00 93.56 306 GLY A O 1
ATOM 2433 N N . LYS A 1 307 ? -15.224 4.204 6.622 1.00 91.81 307 LYS A N 1
ATOM 2434 C CA . LYS A 1 307 ? -16.450 3.451 6.951 1.00 91.81 307 LYS A CA 1
ATOM 2435 C C . LYS A 1 307 ? -16.412 2.021 6.415 1.00 91.81 307 LYS A C 1
ATOM 2437 O O . LYS A 1 307 ? -17.169 1.168 6.874 1.00 91.81 307 LYS A O 1
ATOM 2442 N N . THR A 1 308 ? -15.535 1.752 5.456 1.00 90.62 308 THR A N 1
ATOM 2443 C CA . THR A 1 308 ? -15.354 0.454 4.806 1.00 90.62 308 THR A CA 1
ATOM 2444 C C . THR A 1 308 ? -13.878 0.047 4.789 1.00 90.62 308 THR A C 1
ATOM 2446 O O . THR A 1 308 ? -12.983 0.884 4.876 1.00 90.62 308 THR A O 1
ATOM 2449 N N . LEU A 1 309 ? -13.599 -1.253 4.658 1.00 87.94 309 LEU A N 1
ATOM 2450 C CA . LEU A 1 309 ? -12.221 -1.757 4.576 1.00 87.94 309 LEU A CA 1
ATOM 2451 C C . LEU A 1 309 ? -11.437 -1.218 3.357 1.00 87.94 309 LEU A C 1
ATOM 2453 O O . LEU A 1 309 ? -10.265 -0.884 3.533 1.00 87.94 309 LEU A O 1
ATOM 2457 N N . PRO A 1 310 ? -12.031 -1.071 2.150 1.00 83.06 310 PRO A N 1
ATOM 2458 C CA . PRO A 1 310 ? -11.347 -0.425 1.027 1.00 83.06 310 PRO A CA 1
ATOM 2459 C C . PRO A 1 310 ? -10.918 1.017 1.323 1.00 83.06 310 PRO A C 1
ATOM 2461 O O . PRO A 1 310 ? -9.812 1.410 0.959 1.00 83.06 310 PRO A O 1
ATOM 2464 N N . GLU A 1 311 ? -11.750 1.790 2.029 1.00 88.56 311 GLU A N 1
ATOM 2465 C CA . GLU A 1 311 ? -11.399 3.151 2.455 1.00 88.56 311 GLU A CA 1
ATOM 2466 C C . GLU A 1 311 ? -10.210 3.156 3.421 1.00 88.56 311 GLU A C 1
ATOM 2468 O O . GLU A 1 311 ? -9.316 3.981 3.263 1.00 88.56 311 GLU A O 1
ATOM 2473 N N . VAL A 1 312 ? -10.148 2.209 4.366 1.00 91.44 312 VAL A N 1
ATOM 2474 C CA . VAL A 1 312 ? -8.990 2.054 5.267 1.00 91.44 312 VAL A CA 1
ATOM 2475 C C . VAL A 1 312 ? -7.720 1.738 4.487 1.00 91.44 312 VAL A C 1
ATOM 2477 O O . VAL A 1 312 ? -6.698 2.382 4.698 1.00 91.44 312 VAL A O 1
ATOM 2480 N N . ALA A 1 313 ? -7.774 0.777 3.562 1.00 83.69 313 ALA A N 1
ATOM 2481 C CA . ALA A 1 313 ? -6.615 0.402 2.755 1.00 83.69 313 ALA A CA 1
ATOM 2482 C C . ALA A 1 313 ? -6.086 1.585 1.925 1.00 83.69 313 ALA A C 1
ATOM 2484 O O . ALA A 1 313 ? -4.875 1.795 1.834 1.00 83.69 313 ALA A O 1
ATOM 2485 N N . LEU A 1 314 ? -6.989 2.384 1.350 1.00 80.06 314 LEU A N 1
ATOM 2486 C CA . LEU A 1 314 ? -6.639 3.614 0.643 1.00 80.06 314 LEU A CA 1
ATOM 2487 C C . LEU A 1 314 ? -6.052 4.672 1.582 1.00 80.06 314 LEU A C 1
ATOM 2489 O O . LEU A 1 314 ? -5.035 5.278 1.244 1.00 80.06 314 LEU A O 1
ATOM 2493 N N . ALA A 1 315 ? -6.650 4.860 2.761 1.00 88.50 315 ALA A N 1
ATOM 2494 C CA . ALA A 1 315 ? -6.188 5.824 3.755 1.00 88.50 315 ALA A CA 1
ATOM 2495 C C . ALA A 1 315 ? -4.763 5.509 4.205 1.00 88.50 315 ALA A C 1
ATOM 2497 O O . ALA A 1 315 ? -3.910 6.388 4.172 1.00 88.50 315 ALA A O 1
ATOM 2498 N N . MET A 1 316 ? -4.481 4.243 4.516 1.00 86.88 316 MET A N 1
ATOM 2499 C CA . MET A 1 316 ? -3.144 3.779 4.891 1.00 86.88 316 MET A CA 1
ATOM 2500 C C . MET A 1 316 ? -2.105 4.044 3.798 1.00 86.88 316 MET A C 1
ATOM 2502 O O . MET A 1 316 ? -1.013 4.533 4.082 1.00 86.88 316 MET A O 1
ATOM 2506 N N . ARG A 1 317 ? -2.437 3.757 2.532 1.00 78.81 317 ARG A N 1
ATOM 2507 C CA . ARG A 1 317 ? -1.523 3.983 1.400 1.00 78.81 317 ARG A CA 1
ATOM 2508 C C . ARG A 1 317 ? -1.185 5.460 1.225 1.00 78.81 317 ARG A C 1
ATOM 2510 O O . ARG A 1 317 ? -0.016 5.793 1.051 1.00 78.81 317 ARG A O 1
ATOM 2517 N N . LEU A 1 318 ? -2.191 6.332 1.271 1.00 75.88 318 LEU A N 1
ATOM 2518 C CA . LEU A 1 318 ? -1.989 7.774 1.125 1.00 75.88 318 LEU A CA 1
ATOM 2519 C C . LEU A 1 318 ? -1.228 8.366 2.310 1.00 75.88 318 LEU A C 1
ATOM 2521 O O . LEU A 1 318 ? -0.311 9.159 2.113 1.00 75.88 318 LEU A O 1
ATOM 2525 N N . ALA A 1 319 ? -1.560 7.930 3.520 1.00 83.44 319 ALA A N 1
ATOM 2526 C CA . ALA A 1 319 ? -0.884 8.313 4.747 1.00 83.44 319 ALA A CA 1
ATOM 2527 C C . ALA A 1 319 ? 0.622 7.996 4.696 1.00 83.44 319 ALA A C 1
ATOM 2529 O O . ALA A 1 319 ? 1.451 8.886 4.900 1.00 83.44 319 ALA A O 1
ATOM 2530 N N . LYS A 1 320 ? 0.983 6.767 4.295 1.00 79.19 320 LYS A N 1
ATOM 2531 C CA . LYS A 1 320 ? 2.384 6.352 4.113 1.00 79.19 320 LYS A CA 1
ATOM 2532 C C . LYS A 1 320 ? 3.082 7.077 2.963 1.00 79.19 320 LYS A C 1
ATOM 2534 O O . LYS A 1 320 ? 4.234 7.476 3.105 1.00 79.19 320 LYS A O 1
ATOM 2539 N N . ALA A 1 321 ? 2.393 7.316 1.846 1.00 69.38 321 ALA A N 1
ATOM 2540 C CA . ALA A 1 321 ? 2.950 8.083 0.729 1.00 69.38 321 ALA A CA 1
ATOM 2541 C C . ALA A 1 321 ? 3.281 9.543 1.103 1.00 69.38 321 ALA A C 1
ATOM 2543 O O . ALA A 1 321 ? 4.153 10.145 0.481 1.00 69.38 321 ALA A O 1
ATOM 2544 N N . GLN A 1 322 ? 2.620 10.099 2.125 1.00 71.31 322 GLN A N 1
ATOM 2545 C CA . GLN A 1 322 ? 2.887 11.435 2.674 1.00 71.31 322 GLN A CA 1
ATOM 2546 C C . GLN A 1 322 ? 3.978 11.452 3.762 1.00 71.31 322 GLN A C 1
ATOM 2548 O O . GLN A 1 322 ? 4.124 12.451 4.462 1.00 71.31 322 GLN A O 1
ATOM 2553 N N . GLY A 1 323 ? 4.749 10.370 3.902 1.00 72.12 323 GLY A N 1
ATOM 2554 C CA . GLY A 1 323 ? 5.855 10.271 4.859 1.00 72.12 323 GLY A CA 1
ATOM 2555 C C . GLY A 1 323 ? 5.518 9.544 6.162 1.00 72.12 323 GLY A C 1
ATOM 2556 O O . GLY A 1 323 ? 6.383 9.457 7.027 1.00 72.12 323 GLY A O 1
ATOM 2557 N N . GLY A 1 324 ? 4.304 8.997 6.298 1.00 84.19 324 GLY A N 1
ATOM 2558 C CA . GLY A 1 324 ? 3.887 8.231 7.475 1.00 84.19 324 GLY A CA 1
ATOM 2559 C C . GLY A 1 324 ? 3.678 9.083 8.732 1.00 84.19 324 GLY A C 1
ATOM 2560 O O . GLY A 1 324 ? 3.623 10.313 8.680 1.00 84.19 324 GLY A O 1
ATOM 2561 N N . GLY A 1 325 ? 3.495 8.422 9.877 1.00 88.19 325 GLY A N 1
ATOM 2562 C CA . GLY A 1 325 ? 3.349 9.051 11.192 1.00 88.19 325 GLY A CA 1
ATOM 2563 C C . GLY A 1 325 ? 2.112 9.937 11.374 1.00 88.19 325 GLY A C 1
ATOM 2564 O O . GLY A 1 325 ? 2.033 1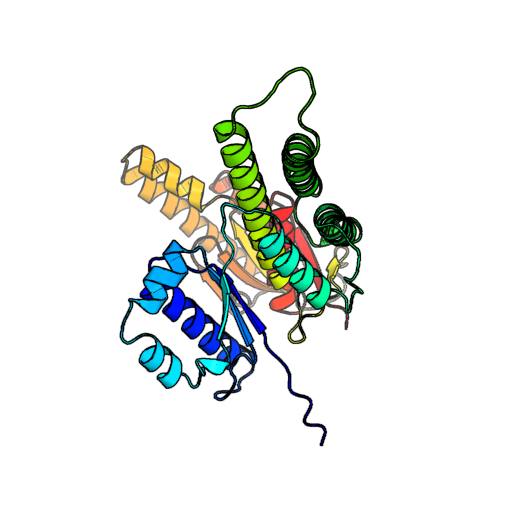0.686 12.349 1.00 88.19 325 GLY A O 1
ATOM 2565 N N . ASN A 1 326 ? 1.140 9.875 10.465 1.00 90.62 326 ASN A N 1
ATOM 2566 C CA . ASN A 1 326 ? -0.058 10.711 10.471 1.00 90.62 326 ASN A CA 1
ATOM 2567 C C . ASN A 1 326 ? -1.343 9.877 10.636 1.00 90.62 326 ASN A C 1
ATOM 2569 O O . ASN A 1 326 ? -1.342 8.648 10.542 1.00 90.62 326 ASN A O 1
ATOM 2573 N N . ILE A 1 327 ? -2.444 10.575 10.927 1.00 93.31 327 ILE A N 1
ATOM 2574 C CA . ILE A 1 327 ? -3.794 10.011 10.995 1.00 93.31 327 ILE A CA 1
ATOM 2575 C C . ILE A 1 327 ? -4.570 10.532 9.785 1.00 93.31 327 ILE A C 1
ATOM 2577 O O . ILE A 1 327 ? -4.734 11.743 9.633 1.00 93.31 327 ILE A O 1
ATOM 2581 N N . MET A 1 328 ? -5.075 9.636 8.939 1.00 90.81 328 MET A N 1
ATOM 2582 C CA . MET A 1 328 ? -5.767 9.993 7.704 1.00 90.81 328 MET A CA 1
ATOM 2583 C C . MET A 1 328 ? -7.126 9.313 7.587 1.00 90.81 328 MET A C 1
ATOM 2585 O O . MET A 1 328 ? -7.239 8.099 7.726 1.00 90.81 328 MET A O 1
ATOM 2589 N N . GLY A 1 329 ? -8.156 10.097 7.272 1.00 90.94 329 GLY A N 1
ATOM 2590 C CA . GLY A 1 329 ? -9.496 9.594 6.991 1.00 90.94 329 GLY A CA 1
ATOM 2591 C C . GLY A 1 329 ? -9.840 9.681 5.517 1.00 90.94 329 GLY A C 1
ATOM 2592 O O . GLY A 1 329 ? -9.583 10.710 4.892 1.00 90.94 329 GLY A O 1
ATOM 2593 N N . ILE A 1 330 ? -10.471 8.643 4.973 1.00 87.62 330 ILE A N 1
ATOM 2594 C CA . ILE A 1 330 ? -10.976 8.633 3.598 1.00 87.62 330 ILE A CA 1
ATOM 2595 C C . ILE A 1 330 ? -12.431 8.171 3.552 1.00 87.62 330 ILE A C 1
ATOM 2597 O O . ILE A 1 330 ? -12.836 7.253 4.263 1.00 87.62 330 ILE A O 1
ATOM 2601 N N . ALA A 1 331 ? -13.203 8.791 2.660 1.00 85.62 331 ALA A N 1
ATOM 2602 C CA . ALA A 1 331 ? -14.461 8.258 2.160 1.00 85.62 331 ALA A CA 1
ATOM 2603 C C . ALA A 1 331 ? -14.436 8.136 0.633 1.00 85.62 331 ALA A C 1
ATOM 2605 O O . ALA A 1 331 ? -13.916 9.015 -0.058 1.00 85.62 331 ALA A O 1
ATOM 2606 N N . LEU A 1 332 ? -15.034 7.069 0.107 1.00 78.31 332 LEU A N 1
ATOM 2607 C CA . LEU A 1 332 ? -15.287 6.915 -1.322 1.00 78.31 332 LEU A CA 1
ATOM 2608 C C . LEU A 1 332 ? -16.645 7.532 -1.666 1.00 78.31 332 LEU A C 1
ATOM 2610 O O . LEU A 1 332 ? -17.668 7.162 -1.088 1.00 78.31 332 LEU A O 1
ATOM 2614 N N . LYS A 1 333 ? -16.664 8.489 -2.598 1.00 70.12 333 LYS A N 1
ATOM 2615 C CA . LYS A 1 333 ? -17.912 9.000 -3.175 1.00 70.12 333 LYS A CA 1
ATOM 2616 C C . LYS A 1 333 ? -18.308 8.145 -4.374 1.00 70.12 333 LYS A C 1
ATOM 2618 O O . LYS A 1 333 ? -17.473 7.893 -5.241 1.00 70.12 333 LYS A O 1
ATOM 2623 N N . ASN A 1 334 ? -19.578 7.746 -4.399 1.00 54.72 334 ASN A N 1
ATOM 2624 C CA . ASN A 1 334 ? -20.224 7.191 -5.589 1.00 54.72 334 ASN A CA 1
ATOM 2625 C C . ASN A 1 334 ? -20.484 8.274 -6.633 1.00 54.72 334 ASN A C 1
ATOM 2627 O O . ASN A 1 334 ? -20.744 9.431 -6.220 1.00 54.72 334 ASN A O 1
#

Secondary structure (DSSP, 8-state):
--------EEEEE--S-HHHHHHHHHHHHHHHHHHHT-TT---SEEEEEE-HHHHHHHHH--SHHHHHHTTT--GGGEEEEE--TTSTTHHHHHHHHHHHHHHS----TT--HHHHHHHHHHHHHH-TTSSS-HHHHHHHHHHHHHHHHHHHS--TT----HHHHHHHHHHHHHHHHHHHHHHHHHHHTTB-TTSPBPEEEEPP---TT---EEEEEEEESSHHHHHHHHHTTT-HHHHHHHHHHHHHHHHHHHHHHHHHHS-TTSEEEEETTEEEEEEE--HHHHHHHHHHHHHHHSS-EEEEEESSHHHHHHHHHHHHHTTSS-EEEEEEE-

Foldseek 3Di:
DDPPDPAAEAEDEQDLPLVVVLVVQLVVQVVLCVVVVNLQDHHQAYEYEYEPSSVVSVVPDPDSQVVVVVSVYHPVRYDYHHDNLLQQFPVLLVLLVVVCCLADVDDSPPDGSLVSLVVLLVVCVVCVLQDFDSVVSVVLSVLLVVLVCCLVCVDPVDPDPPVVSSVSSNVSRVSSVVSSVRSCVSQVLQADPSSYGWDKDWDDQDDLPDQQKKKKKKAWDCLVVLLVVCVVVVHPVSNVVLQVLLVVLLVVLLVLQCVVAVDNPQWVDGPRRMTMGMGRRDVVSVVVSQVSCCVRNVTGMAMEMESDPSRRSSRRVSCVSVVGNDHIYIDTDD

Sequence (334 aa):
MNIYQKSFKLILAGNTNIPAMINAIIGATIQARNDTKNSDLTFRQVHIFHSEQSLQALTTSVGWQEAISNYKIYSTSLVHHVTKIEDSNAGVEEVANIILTIIKSADLDNKTLGKKLDEVRNIFSQNPKYFVNTETLEHITRLITSVRNDIAHPSSENSYSKDIIAIQSRLSSQLAFAFIQFTTKTLSSFLDQNGQLVNVQILETPTDKNQTIFYFGFDGDSTGDYLEMAFEKSNEDEVRQRSQIVHEVIGELKKLIYKATKDNKSVLFAEGDNILFKAPYQVSLLNDLQRIYKERTGLTGTIGYGKTLPEVALAMRLAKAQGGGNIMGIALKN

Nearest PDB structures (foldseek):
  6xn7-assembly1_A  TM=4.821E-01  e=2.758E-02  Lactococcus lactis subsp. lactis
  3uvj-assembly2_D  TM=4.930E-01  e=4.707E-02  Homo sapiens
  3lvt-assembly1_A  TM=2.638E-01  e=2.595E+00  Enterococcus faecalis V583
  6i1z-assembly1_B  TM=2.805E-01  e=9.877E+00  Zea mays

Mean predicted aligned error: 16.43 Å